Protein AF-A0AAV0H1Q4-F1 (afdb_monomer)

Nearest PDB structures (foldseek):
  8jy4-assembly1_A  TM=6.973E-01  e=1.266E-10  Homo sapiens
  4a82-assembly1_A  TM=7.438E-01  e=3.106E-06  Homo sapiens
  4q4j-assembly1_A  TM=7.162E-01  e=1.459E-05  Thermotoga maritima MSB8
  4q4a-assembly1_A  TM=7.108E-01  e=2.534E-05  Thermotoga maritima MSB8
  7n5a-assembly1_B  TM=6.761E-01  e=8.396E-06  Arabidopsis thaliana

Organism: NCBI:txid586396

Radius of gyration: 38.02 Å; Cα contacts (8 Å, |Δi|>4): 177; chains: 1; bounding box: 76×51×102 Å

Structure (mmCIF, N/CA/C/O backbone):
data_AF-A0AAV0H1Q4-F1
#
_entry.id   AF-A0AAV0H1Q4-F1
#
loop_
_atom_site.group_PDB
_atom_site.id
_atom_site.type_symbol
_atom_site.label_atom_id
_atom_site.label_alt_id
_atom_site.label_comp_id
_atom_site.label_asym_id
_atom_site.label_entity_id
_atom_site.label_seq_id
_atom_site.pdbx_PDB_ins_code
_atom_site.Cartn_x
_atom_site.Cartn_y
_atom_site.Cartn_z
_atom_site.occupancy
_atom_site.B_iso_or_equiv
_atom_site.auth_seq_id
_atom_site.auth_comp_id
_atom_site.auth_asym_id
_atom_site.auth_atom_id
_atom_site.pdbx_PDB_model_num
ATOM 1 N N . MET A 1 1 ? 1.312 4.755 -21.797 1.00 70.88 1 MET A N 1
ATOM 2 C CA . MET A 1 1 ? 1.320 3.733 -22.871 1.00 70.88 1 MET A CA 1
ATOM 3 C C . MET A 1 1 ? 1.171 4.339 -24.259 1.00 70.88 1 MET A C 1
ATOM 5 O O . MET A 1 1 ? 2.062 4.126 -25.064 1.00 70.88 1 MET A O 1
ATOM 9 N N . ILE A 1 2 ? 0.116 5.118 -24.534 1.00 82.88 2 ILE A N 1
ATOM 10 C CA . ILE A 1 2 ? -0.139 5.696 -25.872 1.00 82.88 2 ILE A CA 1
ATOM 11 C C . ILE A 1 2 ? 1.056 6.512 -26.395 1.00 82.88 2 ILE A C 1
ATOM 13 O O . ILE A 1 2 ? 1.466 6.327 -27.532 1.00 82.88 2 ILE A O 1
ATOM 17 N N . GLN A 1 3 ? 1.675 7.344 -25.551 1.00 81.94 3 GLN A N 1
ATOM 18 C CA . GLN A 1 3 ? 2.866 8.120 -25.929 1.00 81.94 3 GLN A CA 1
ATOM 19 C C . GLN A 1 3 ? 4.072 7.242 -26.304 1.00 81.94 3 GLN A C 1
ATOM 21 O O . GLN A 1 3 ? 4.757 7.539 -27.274 1.00 81.94 3 GLN A O 1
ATOM 26 N N . LEU A 1 4 ? 4.309 6.140 -25.582 1.00 82.19 4 LEU A N 1
ATOM 27 C CA . LEU A 1 4 ? 5.411 5.213 -25.868 1.00 82.19 4 LEU A CA 1
ATOM 28 C C . LEU A 1 4 ? 5.188 4.474 -27.197 1.00 82.19 4 LEU A C 1
ATOM 30 O O . LEU A 1 4 ? 6.105 4.382 -28.006 1.00 82.19 4 LEU A O 1
ATOM 34 N N . LEU A 1 5 ? 3.954 4.031 -27.461 1.00 83.81 5 LEU A N 1
ATOM 35 C CA . LEU A 1 5 ? 3.572 3.460 -28.758 1.00 83.81 5 LEU A CA 1
ATOM 36 C C . LEU A 1 5 ? 3.717 4.485 -29.890 1.00 83.81 5 LEU A C 1
ATOM 38 O O . LEU A 1 5 ? 4.257 4.156 -30.941 1.00 83.81 5 LEU A O 1
ATOM 42 N N . GLY A 1 6 ? 3.300 5.732 -29.658 1.00 85.50 6 GLY A N 1
ATOM 43 C CA . GLY A 1 6 ? 3.462 6.828 -30.613 1.00 85.50 6 GLY A CA 1
ATOM 44 C C . GLY A 1 6 ? 4.925 7.070 -30.985 1.00 85.50 6 GLY A C 1
ATOM 45 O O . GLY A 1 6 ? 5.235 7.197 -32.165 1.00 85.50 6 GLY A O 1
ATOM 46 N N . ILE A 1 7 ? 5.837 7.048 -30.008 1.00 82.69 7 ILE A N 1
ATOM 47 C CA . ILE A 1 7 ? 7.276 7.193 -30.265 1.00 82.69 7 ILE A CA 1
ATOM 48 C C . ILE A 1 7 ? 7.812 6.018 -31.085 1.00 82.69 7 ILE A C 1
ATOM 50 O O . ILE A 1 7 ? 8.528 6.243 -32.055 1.00 82.69 7 ILE A O 1
ATOM 54 N N . ILE A 1 8 ? 7.440 4.779 -30.753 1.00 82.00 8 ILE A N 1
ATOM 55 C CA . ILE A 1 8 ? 7.869 3.599 -31.521 1.00 82.00 8 ILE A CA 1
ATOM 56 C C . ILE A 1 8 ? 7.392 3.696 -32.978 1.00 82.00 8 ILE A C 1
ATOM 58 O O . ILE A 1 8 ? 8.167 3.423 -33.892 1.00 82.00 8 ILE A O 1
ATOM 62 N N . ILE A 1 9 ? 6.148 4.132 -33.205 1.00 84.56 9 ILE A N 1
ATOM 63 C CA . ILE A 1 9 ? 5.583 4.305 -34.551 1.00 84.56 9 ILE A CA 1
ATOM 64 C C . ILE A 1 9 ? 6.347 5.380 -35.332 1.00 84.56 9 ILE A C 1
ATOM 66 O O . ILE A 1 9 ? 6.760 5.129 -36.462 1.00 84.56 9 ILE A O 1
ATOM 70 N N . VAL A 1 10 ? 6.582 6.552 -34.733 1.00 84.00 10 VAL A N 1
ATOM 71 C CA . VAL A 1 10 ? 7.321 7.648 -35.384 1.00 84.00 10 VAL A CA 1
ATOM 72 C C . VAL A 1 10 ? 8.759 7.226 -35.697 1.00 84.00 10 VAL A C 1
ATOM 74 O O . VAL A 1 10 ? 9.227 7.418 -36.817 1.00 84.00 10 VAL A O 1
ATOM 77 N N . MET A 1 11 ? 9.447 6.576 -34.754 1.00 80.06 11 MET A N 1
ATOM 78 C CA . MET A 1 11 ? 10.817 6.088 -34.954 1.00 80.06 11 MET A CA 1
ATOM 79 C C . MET A 1 11 ? 10.891 5.010 -36.041 1.00 80.06 11 MET A C 1
ATOM 81 O O . MET A 1 11 ? 11.838 4.995 -36.825 1.00 80.06 11 MET A O 1
ATOM 85 N N . SER A 1 12 ? 9.872 4.153 -36.140 1.00 81.31 12 SER A N 1
ATOM 86 C CA . SER A 1 12 ? 9.772 3.141 -37.193 1.00 81.31 12 SER A CA 1
ATOM 87 C C . SER A 1 12 ? 9.567 3.734 -38.588 1.00 81.31 12 SER A C 1
ATOM 89 O O . SER A 1 12 ? 9.991 3.107 -39.557 1.00 81.31 12 SER A O 1
ATOM 91 N N . GLN A 1 13 ? 8.905 4.890 -38.712 1.00 81.31 13 GLN A N 1
ATOM 92 C CA . GLN A 1 13 ? 8.726 5.570 -40.001 1.00 81.31 13 GLN A CA 1
ATOM 93 C C . GLN A 1 13 ? 10.021 6.231 -40.484 1.00 81.31 13 GLN A C 1
ATOM 95 O O . GLN A 1 13 ? 10.281 6.248 -41.682 1.00 81.31 13 GLN A O 1
ATOM 100 N N . VAL A 1 14 ? 10.837 6.748 -39.559 1.00 78.19 14 VAL A N 1
ATOM 101 C CA . VAL A 1 14 ? 12.122 7.390 -39.881 1.00 78.19 14 VAL A CA 1
ATOM 102 C C . VAL A 1 14 ? 13.196 6.355 -40.223 1.00 78.19 14 VAL A C 1
ATOM 104 O O . VAL A 1 14 ? 13.932 6.529 -41.190 1.00 78.19 14 VAL A O 1
ATOM 107 N N . ALA A 1 15 ? 13.293 5.273 -39.446 1.00 76.56 15 ALA A N 1
ATOM 108 C CA . ALA A 1 15 ? 14.272 4.215 -39.671 1.00 76.56 15 ALA A CA 1
ATOM 109 C C . ALA A 1 15 ? 13.743 2.870 -39.157 1.00 76.56 15 ALA A C 1
ATOM 111 O O . ALA A 1 15 ? 13.767 2.577 -37.958 1.00 76.56 15 ALA A O 1
ATOM 112 N N . TRP A 1 16 ? 13.303 2.013 -40.077 1.00 80.44 16 TRP A N 1
ATOM 113 C CA . TRP A 1 16 ? 12.756 0.693 -39.749 1.00 80.44 16 TRP A CA 1
ATOM 114 C C . TRP A 1 16 ? 13.762 -0.200 -38.996 1.00 80.44 16 TRP A C 1
ATOM 116 O O . TRP A 1 16 ? 13.366 -1.034 -38.185 1.00 80.44 16 TRP A O 1
ATOM 126 N N . GLN A 1 17 ? 15.066 0.015 -39.191 1.00 79.81 17 GLN A N 1
ATOM 127 C CA . GLN A 1 17 ? 16.155 -0.706 -38.526 1.00 79.81 17 GLN A CA 1
ATOM 128 C C . GLN A 1 17 ? 16.161 -0.496 -37.003 1.00 79.81 17 GLN A C 1
ATOM 130 O O . GLN A 1 17 ? 16.606 -1.371 -36.262 1.00 79.81 17 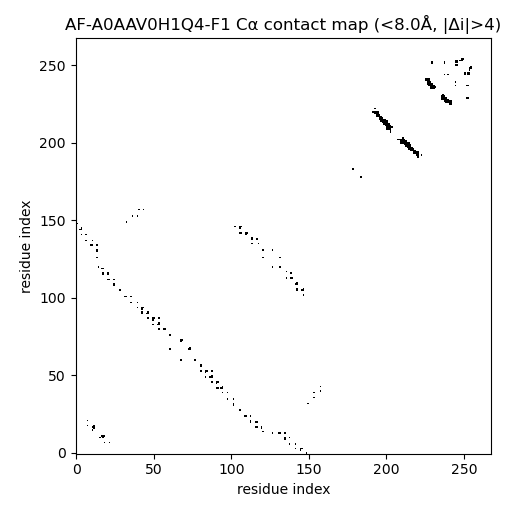GLN A O 1
ATOM 135 N N . VAL A 1 18 ? 15.623 0.626 -36.510 1.00 76.69 18 VAL A N 1
ATOM 136 C CA . VAL A 1 18 ? 15.552 0.920 -35.069 1.00 76.69 18 VAL A CA 1
ATOM 137 C C . VAL A 1 18 ? 14.590 -0.044 -34.355 1.00 76.69 18 VAL A C 1
ATOM 139 O O . VAL A 1 18 ? 14.781 -0.342 -33.175 1.00 76.69 18 VAL A O 1
ATOM 142 N N . LEU A 1 19 ? 13.618 -0.637 -35.065 1.00 80.06 19 LEU A N 1
ATOM 143 C CA . LEU A 1 19 ? 12.746 -1.678 -34.503 1.00 80.06 19 LEU A CA 1
ATOM 144 C C . LEU A 1 19 ? 13.524 -2.907 -34.021 1.00 80.06 19 LEU A C 1
ATOM 146 O O . LEU A 1 19 ? 13.149 -3.503 -33.012 1.00 80.06 19 LEU A O 1
ATOM 150 N N . ILE A 1 20 ? 14.628 -3.256 -34.692 1.00 82.56 20 ILE A N 1
ATOM 151 C CA . ILE A 1 20 ? 15.480 -4.390 -34.303 1.00 82.56 20 ILE A CA 1
ATOM 152 C C . ILE A 1 20 ? 16.060 -4.168 -32.900 1.00 82.56 20 ILE A C 1
ATOM 154 O O . ILE A 1 20 ? 16.221 -5.123 -32.147 1.00 82.56 20 ILE A O 1
ATOM 158 N N . VAL A 1 21 ? 16.321 -2.913 -32.524 1.00 80.50 21 VAL A N 1
ATOM 159 C CA . VAL A 1 21 ? 16.818 -2.537 -31.193 1.00 80.50 21 VAL A CA 1
ATOM 160 C C . VAL A 1 21 ? 15.677 -2.473 -30.174 1.00 80.50 21 VAL A C 1
ATOM 162 O O . VAL A 1 21 ? 15.846 -2.896 -29.033 1.00 80.50 21 VAL A O 1
ATOM 165 N N . PHE A 1 22 ? 14.493 -1.999 -30.570 1.00 80.38 22 PHE A N 1
ATOM 166 C CA . PHE A 1 22 ? 13.347 -1.891 -29.661 1.00 80.38 22 PHE A CA 1
ATOM 167 C C . PHE A 1 22 ? 12.803 -3.244 -29.189 1.00 80.38 22 PHE A C 1
ATOM 169 O O . PHE A 1 22 ? 12.423 -3.362 -28.026 1.00 80.38 22 PHE A O 1
ATOM 176 N N . ILE A 1 23 ? 12.782 -4.270 -30.044 1.00 84.19 23 ILE A N 1
ATOM 177 C CA . ILE A 1 23 ? 12.265 -5.606 -29.692 1.00 84.19 23 ILE A CA 1
ATOM 178 C C . ILE A 1 23 ? 12.969 -6.210 -28.456 1.00 84.19 23 ILE A C 1
ATOM 180 O O . ILE A 1 23 ? 12.274 -6.523 -27.483 1.00 84.19 23 ILE A O 1
ATOM 184 N N . PRO A 1 24 ? 14.311 -6.360 -28.418 1.00 84.00 24 PRO A N 1
ATOM 185 C CA . PRO A 1 24 ? 14.997 -6.910 -27.251 1.00 84.00 24 PRO A CA 1
ATOM 186 C C . PRO A 1 24 ? 14.864 -6.008 -26.019 1.00 84.00 24 PRO A C 1
ATOM 188 O O . PRO A 1 24 ? 14.749 -6.513 -24.906 1.00 84.00 24 PRO A O 1
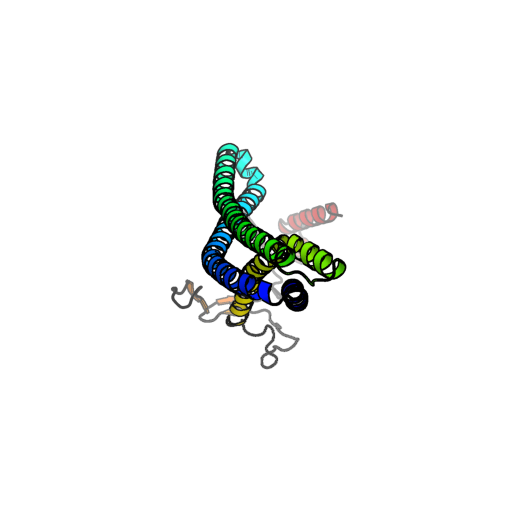ATOM 191 N N . VAL A 1 25 ? 14.813 -4.686 -26.194 1.00 82.44 25 VAL A N 1
ATOM 192 C CA . VAL A 1 25 ? 14.655 -3.729 -25.086 1.00 82.44 25 VAL A CA 1
ATOM 193 C C . VAL A 1 25 ? 13.288 -3.871 -24.427 1.00 82.44 25 VAL A C 1
ATOM 195 O O . VAL A 1 25 ? 13.201 -3.909 -23.199 1.00 82.44 25 VAL A O 1
ATOM 198 N N . ILE A 1 26 ? 12.222 -4.006 -25.218 1.00 81.62 26 ILE A N 1
ATOM 199 C CA . ILE A 1 26 ? 10.869 -4.256 -24.709 1.00 81.62 26 ILE A CA 1
ATOM 200 C C . ILE A 1 26 ? 10.820 -5.613 -24.001 1.00 81.62 26 ILE A C 1
ATOM 202 O O . ILE A 1 26 ? 10.308 -5.690 -22.887 1.00 81.62 26 ILE A O 1
ATOM 206 N N . ALA A 1 27 ? 11.402 -6.663 -24.590 1.00 86.44 27 ALA A N 1
ATOM 207 C CA . ALA A 1 27 ? 11.433 -7.994 -23.982 1.00 86.44 27 ALA A CA 1
ATOM 208 C C . ALA A 1 27 ? 12.158 -7.998 -22.623 1.00 86.44 27 ALA A C 1
ATOM 210 O O . ALA A 1 27 ? 11.622 -8.502 -21.635 1.00 86.44 27 ALA A O 1
ATOM 211 N N . ILE A 1 28 ? 13.339 -7.377 -22.547 1.00 85.81 28 ILE A N 1
ATOM 212 C CA . ILE A 1 28 ? 14.105 -7.242 -21.302 1.00 85.81 28 ILE A CA 1
ATOM 213 C C . ILE A 1 28 ? 13.340 -6.390 -20.283 1.00 85.81 28 ILE A C 1
ATOM 215 O O . ILE A 1 28 ? 13.308 -6.728 -19.102 1.00 85.81 28 ILE A O 1
ATOM 219 N N . SER A 1 29 ? 12.681 -5.316 -20.724 1.00 81.62 29 SER A N 1
ATOM 220 C CA . SER A 1 29 ? 11.892 -4.449 -19.840 1.00 81.62 29 SER A CA 1
ATOM 221 C C . SER A 1 29 ? 10.704 -5.187 -19.228 1.00 81.62 29 SER A C 1
ATOM 223 O O . SER A 1 29 ? 10.471 -5.062 -18.029 1.00 81.62 29 SER A O 1
ATOM 225 N N . ILE A 1 30 ? 9.991 -5.996 -20.020 1.00 82.56 30 ILE A N 1
ATOM 226 C CA . ILE A 1 30 ? 8.895 -6.845 -19.531 1.00 82.56 30 ILE A CA 1
ATOM 227 C C . ILE A 1 30 ? 9.434 -7.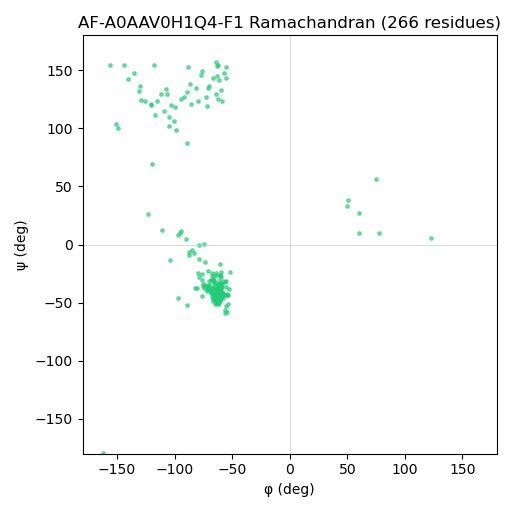886 -18.546 1.00 82.56 30 ILE A C 1
ATOM 229 O O . ILE A 1 30 ? 8.843 -8.085 -17.488 1.00 82.56 30 ILE A O 1
ATOM 233 N N . TRP A 1 31 ? 10.570 -8.518 -18.847 1.00 88.44 31 TRP A N 1
ATOM 234 C CA . TRP A 1 31 ? 11.179 -9.508 -17.957 1.00 88.44 31 TRP A CA 1
ATOM 235 C C . TRP A 1 31 ? 11.583 -8.907 -16.601 1.00 88.44 31 TRP A C 1
ATOM 237 O O . TRP A 1 31 ? 11.242 -9.449 -15.549 1.00 88.44 31 TRP A O 1
ATOM 247 N N . ILE A 1 32 ? 12.236 -7.740 -16.606 1.00 85.44 32 ILE A N 1
ATOM 248 C CA . ILE A 1 32 ? 12.602 -7.013 -15.381 1.00 85.44 32 ILE A CA 1
ATOM 249 C C . ILE A 1 32 ? 11.352 -6.566 -14.618 1.00 85.44 32 ILE A C 1
ATOM 251 O O . ILE A 1 32 ? 11.307 -6.675 -13.392 1.00 85.44 32 ILE A O 1
ATOM 255 N N . GLN A 1 33 ? 10.323 -6.095 -15.325 1.00 82.88 33 GLN A N 1
ATOM 256 C CA . GLN A 1 33 ? 9.054 -5.712 -14.717 1.00 82.88 33 GLN A CA 1
ATOM 257 C C . GLN A 1 33 ? 8.397 -6.906 -14.009 1.00 82.88 33 GLN A C 1
ATOM 259 O O . GLN A 1 33 ? 7.997 -6.783 -12.853 1.00 82.88 33 GLN A O 1
ATOM 264 N N . GLN A 1 34 ? 8.332 -8.071 -14.657 1.00 85.31 34 GLN A N 1
ATOM 265 C CA . GLN A 1 34 ? 7.776 -9.291 -14.063 1.00 85.31 34 GLN A CA 1
ATOM 266 C C . GLN A 1 34 ? 8.553 -9.751 -12.828 1.00 85.31 34 GLN A C 1
ATOM 268 O O . GLN A 1 34 ? 7.950 -10.250 -11.883 1.00 85.31 34 GLN A O 1
ATOM 273 N N . TYR A 1 35 ? 9.870 -9.550 -12.804 1.00 88.25 35 TYR A N 1
ATOM 274 C CA . TYR A 1 35 ? 10.688 -9.824 -11.625 1.00 88.25 35 TYR A CA 1
ATOM 275 C C . TYR A 1 35 ? 10.435 -8.822 -10.483 1.00 88.25 35 TYR A C 1
ATOM 277 O O . TYR A 1 35 ? 10.396 -9.202 -9.313 1.00 88.25 35 TYR A O 1
ATOM 285 N N . TYR A 1 36 ? 10.237 -7.541 -10.807 1.00 86.69 36 TYR A N 1
ATOM 286 C CA . TYR A 1 36 ? 10.015 -6.476 -9.824 1.00 86.69 36 TYR A CA 1
ATOM 287 C C . TYR A 1 36 ? 8.637 -6.550 -9.149 1.00 86.69 36 TYR A C 1
ATOM 289 O O . TYR A 1 36 ? 8.540 -6.332 -7.940 1.00 86.69 36 TYR A O 1
ATOM 297 N N . ILE 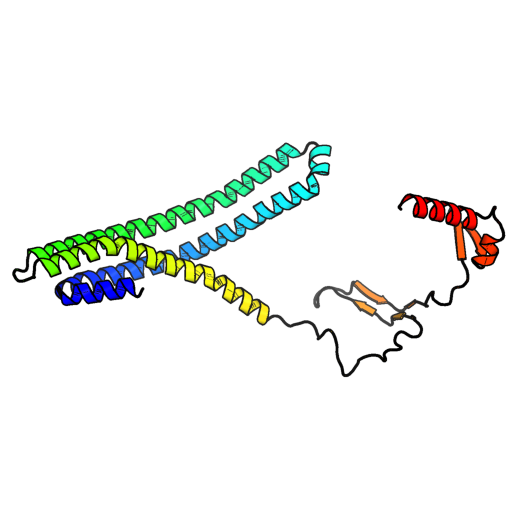A 1 37 ? 7.577 -6.864 -9.904 1.00 84.38 37 ILE A N 1
ATOM 298 C CA . ILE A 1 37 ? 6.183 -6.807 -9.429 1.00 84.38 37 ILE A CA 1
ATOM 299 C C . ILE A 1 37 ? 5.952 -7.612 -8.134 1.00 84.38 37 ILE A C 1
ATOM 301 O O . ILE A 1 37 ? 5.419 -7.035 -7.180 1.00 84.38 37 ILE A O 1
ATOM 305 N N . PRO A 1 38 ? 6.351 -8.898 -8.027 1.00 88.19 38 PRO A N 1
ATOM 306 C CA . PRO A 1 38 ? 6.141 -9.675 -6.805 1.00 88.19 38 PRO A CA 1
ATOM 307 C C . PRO A 1 38 ? 6.817 -9.045 -5.584 1.00 88.19 38 PRO A C 1
ATOM 309 O O . PRO A 1 38 ? 6.197 -8.917 -4.528 1.00 88.19 38 PRO A O 1
ATOM 312 N N . ALA A 1 39 ? 8.063 -8.587 -5.740 1.00 89.44 39 ALA A N 1
ATOM 313 C CA . ALA A 1 39 ? 8.808 -7.940 -4.667 1.00 89.44 39 ALA A CA 1
ATOM 314 C C . ALA A 1 39 ? 8.153 -6.613 -4.250 1.00 89.44 39 ALA A C 1
ATOM 316 O O . ALA A 1 39 ? 7.961 -6.366 -3.061 1.00 89.44 39 ALA A O 1
ATOM 317 N N . ALA A 1 40 ? 7.754 -5.779 -5.212 1.00 86.38 40 ALA A N 1
ATOM 318 C CA . ALA A 1 40 ? 7.125 -4.485 -4.960 1.00 86.38 40 ALA A CA 1
ATOM 319 C C . ALA A 1 40 ? 5.773 -4.605 -4.239 1.00 86.38 40 ALA A C 1
ATOM 321 O O . ALA A 1 40 ? 5.471 -3.797 -3.353 1.00 86.38 40 ALA A O 1
ATOM 322 N N . ARG A 1 41 ? 4.977 -5.625 -4.584 1.00 84.56 41 ARG A N 1
ATOM 323 C CA . ARG A 1 41 ? 3.694 -5.922 -3.930 1.00 84.56 41 ARG A CA 1
ATOM 324 C C . ARG A 1 41 ? 3.889 -6.324 -2.470 1.00 84.56 41 ARG A C 1
ATOM 326 O O . ARG A 1 41 ? 3.276 -5.720 -1.590 1.00 84.56 41 ARG A O 1
ATOM 333 N N . GLU A 1 42 ? 4.772 -7.284 -2.192 1.00 88.50 42 GLU A N 1
ATOM 334 C CA . GLU A 1 42 ? 5.032 -7.732 -0.815 1.00 88.50 42 GLU A CA 1
ATOM 335 C C . GLU A 1 42 ? 5.610 -6.618 0.056 1.00 88.50 42 GLU A C 1
ATOM 337 O O . GLU A 1 42 ? 5.235 -6.458 1.219 1.00 88.50 42 GLU A O 1
ATOM 342 N N . LEU A 1 43 ? 6.475 -5.786 -0.517 1.00 89.31 43 LEU A N 1
ATOM 343 C CA . LEU A 1 43 ? 7.069 -4.663 0.192 1.00 89.31 43 LEU A CA 1
ATOM 344 C C . LEU A 1 43 ? 6.032 -3.572 0.486 1.00 89.31 43 LEU A C 1
ATOM 346 O O . LEU A 1 43 ? 5.988 -3.046 1.597 1.00 89.31 43 LEU A O 1
ATOM 350 N N . SER A 1 44 ? 5.127 -3.305 -0.461 1.00 85.44 44 SER A N 1
ATOM 351 C CA . SER A 1 44 ? 3.981 -2.411 -0.254 1.00 85.44 44 SER A CA 1
ATOM 352 C C . SER A 1 44 ? 3.036 -2.938 0.829 1.00 85.44 44 SER A C 1
ATOM 354 O O . SER A 1 44 ? 2.580 -2.165 1.676 1.00 85.44 44 SER A O 1
ATOM 356 N N . ARG A 1 45 ? 2.791 -4.256 0.861 1.00 88.12 45 ARG A N 1
ATOM 357 C CA . ARG A 1 45 ? 2.000 -4.922 1.906 1.00 88.12 45 ARG A CA 1
ATOM 358 C C . ARG A 1 45 ? 2.656 -4.768 3.276 1.00 88.12 45 ARG A C 1
ATOM 360 O O . ARG A 1 45 ? 1.986 -4.364 4.225 1.00 88.12 45 ARG A O 1
ATOM 367 N N . LEU A 1 46 ? 3.962 -5.018 3.371 1.00 91.12 46 LEU A N 1
ATOM 368 C CA . LEU A 1 46 ? 4.728 -4.877 4.611 1.00 91.12 46 LEU A CA 1
ATOM 369 C C . LEU A 1 46 ? 4.710 -3.431 5.128 1.00 91.12 46 LEU A C 1
ATOM 371 O O . LEU A 1 46 ? 4.444 -3.206 6.306 1.00 91.12 46 LEU A O 1
ATOM 375 N N . VAL A 1 47 ? 4.903 -2.443 4.245 1.00 91.19 47 VAL A N 1
ATOM 376 C CA . VAL A 1 47 ? 4.775 -1.014 4.586 1.00 91.19 47 VAL A CA 1
ATOM 377 C C . VAL A 1 47 ? 3.374 -0.697 5.118 1.00 91.19 47 VAL A C 1
ATOM 379 O O . VAL A 1 47 ? 3.248 0.029 6.105 1.00 91.19 47 VAL A O 1
ATOM 382 N N . GLY A 1 48 ? 2.326 -1.253 4.503 1.00 87.69 48 GLY A N 1
ATOM 383 C CA . GLY A 1 48 ? 0.945 -1.100 4.964 1.00 87.69 48 GLY A CA 1
ATOM 384 C C . GLY A 1 48 ? 0.723 -1.646 6.377 1.00 87.69 48 GLY A C 1
ATOM 385 O O . GLY A 1 48 ? 0.166 -0.944 7.221 1.00 87.69 48 GLY A O 1
ATOM 386 N N . VAL A 1 49 ? 1.219 -2.857 6.655 1.00 91.75 49 VAL A N 1
ATOM 387 C CA . VAL A 1 49 ? 1.104 -3.505 7.974 1.00 91.75 49 VAL A CA 1
ATOM 388 C C . VAL A 1 49 ? 1.891 -2.746 9.041 1.00 91.75 49 VAL A C 1
ATOM 390 O O . VAL A 1 49 ? 1.364 -2.514 10.121 1.00 91.75 49 VAL A O 1
ATOM 393 N N . CYS A 1 50 ? 3.117 -2.298 8.753 1.00 92.75 50 CYS A N 1
ATOM 394 C CA . CYS A 1 50 ? 3.928 -1.557 9.725 1.00 92.75 50 CYS A CA 1
ATOM 395 C C . CYS A 1 50 ? 3.404 -0.138 10.000 1.00 92.75 50 CYS A C 1
ATOM 397 O O . CYS A 1 50 ? 3.689 0.423 11.056 1.00 92.75 50 CYS A O 1
ATOM 399 N N . LYS A 1 51 ? 2.632 0.453 9.079 1.00 92.81 51 LYS A N 1
ATOM 400 C CA . LYS A 1 51 ? 2.056 1.795 9.252 1.00 92.81 51 LYS A CA 1
ATOM 401 C C . LYS A 1 51 ? 0.928 1.825 10.287 1.00 92.81 51 LYS A C 1
ATOM 403 O O . LYS A 1 51 ? 0.818 2.799 11.030 1.00 92.81 51 LYS A O 1
ATOM 408 N N . ALA A 1 52 ? 0.085 0.792 10.333 1.00 94.00 52 ALA A N 1
ATOM 409 C CA . ALA A 1 52 ? -1.099 0.777 11.196 1.00 94.00 52 ALA A CA 1
ATOM 410 C C . ALA A 1 52 ? -0.765 0.866 12.706 1.00 94.00 52 ALA A C 1
ATOM 412 O O . ALA A 1 52 ? -1.331 1.740 13.364 1.00 94.00 52 ALA A O 1
ATOM 413 N N . PRO A 1 53 ? 0.201 0.095 13.252 1.00 96.25 53 PRO A N 1
ATOM 414 C CA . PRO A 1 53 ? 0.609 0.202 14.654 1.00 96.25 53 PRO A CA 1
ATOM 415 C C . PRO A 1 53 ? 1.118 1.589 15.055 1.00 96.25 53 PRO A C 1
ATOM 417 O O . PRO A 1 53 ? 0.884 2.016 16.179 1.00 96.25 53 PRO A O 1
ATOM 420 N N . VAL A 1 54 ? 1.788 2.314 14.148 1.00 96.75 54 VAL A N 1
ATOM 421 C CA . VAL A 1 54 ? 2.252 3.685 14.419 1.00 96.75 54 VAL A CA 1
ATOM 422 C C . VAL A 1 54 ? 1.052 4.598 14.670 1.00 96.75 54 VAL A C 1
ATOM 424 O O . VAL A 1 54 ? 1.003 5.281 15.689 1.00 96.75 54 VAL A O 1
ATOM 427 N N . ILE A 1 55 ? 0.060 4.577 13.774 1.00 96.06 55 ILE A N 1
ATOM 428 C CA . ILE A 1 55 ? -1.155 5.401 13.894 1.00 96.06 55 ILE A CA 1
ATOM 429 C C . ILE A 1 55 ? -1.930 5.034 15.161 1.00 96.06 55 ILE A C 1
ATOM 431 O O . ILE A 1 55 ? -2.362 5.922 15.895 1.00 96.06 55 ILE A O 1
ATOM 435 N N . GLN A 1 56 ? -2.069 3.737 15.437 1.00 96.69 56 GLN A N 1
ATOM 436 C CA . GLN A 1 56 ? -2.775 3.258 16.617 1.00 96.69 56 GLN A CA 1
ATOM 437 C C . GLN A 1 56 ? -2.083 3.692 17.916 1.00 96.69 56 GLN A C 1
ATOM 439 O O . GLN A 1 56 ? -2.737 4.260 18.785 1.00 96.69 56 GLN A O 1
ATOM 444 N N . HIS A 1 57 ? -0.761 3.527 18.021 1.00 97.50 57 HIS A N 1
ATOM 445 C CA . HIS A 1 57 ? 0.001 3.973 19.190 1.00 97.50 57 HIS A CA 1
ATOM 446 C C . HIS A 1 57 ? -0.134 5.486 19.418 1.00 97.50 57 HIS A C 1
ATOM 448 O O . HIS A 1 57 ? -0.247 5.939 20.558 1.00 97.50 57 HIS A O 1
ATOM 454 N N . PHE A 1 58 ? -0.165 6.286 18.347 1.00 96.88 58 PHE A N 1
ATOM 455 C CA . PHE A 1 58 ? -0.441 7.721 18.447 1.00 96.88 58 PHE A CA 1
ATOM 456 C C . PHE A 1 58 ? -1.845 8.007 18.994 1.00 96.88 58 PHE A C 1
ATOM 458 O O . PHE A 1 58 ? -1.980 8.832 19.898 1.00 96.88 58 PHE A O 1
ATOM 465 N N . ALA A 1 59 ? -2.873 7.319 18.493 1.00 97.50 59 ALA A N 1
ATOM 466 C CA . ALA A 1 59 ? -4.247 7.485 18.967 1.00 97.50 59 ALA A CA 1
ATOM 467 C C . ALA A 1 59 ? -4.398 7.102 20.452 1.00 97.50 59 ALA A C 1
ATOM 469 O O . ALA A 1 59 ? -4.955 7.874 21.235 1.00 97.50 59 ALA A O 1
ATOM 470 N N . GLU A 1 60 ? -3.830 5.963 20.859 1.00 96.62 60 GLU A N 1
ATOM 471 C CA . GLU A 1 60 ? -3.806 5.502 22.254 1.00 96.62 60 GLU A CA 1
ATOM 472 C C . GLU A 1 60 ? -3.059 6.486 23.164 1.00 96.62 60 GLU A C 1
ATOM 474 O O . GLU A 1 60 ? -3.529 6.805 24.256 1.00 96.62 60 GLU A O 1
ATOM 479 N N . THR A 1 61 ? -1.932 7.035 22.698 1.00 97.38 61 THR A N 1
ATOM 480 C CA . THR A 1 61 ? -1.155 8.028 23.455 1.00 97.38 61 THR A CA 1
ATOM 481 C C . THR A 1 61 ? -1.953 9.312 23.675 1.00 97.38 61 THR A C 1
ATOM 483 O O . THR A 1 61 ? -1.956 9.834 24.787 1.00 97.38 61 THR A O 1
ATOM 486 N N . ILE A 1 62 ? -2.654 9.812 22.649 1.00 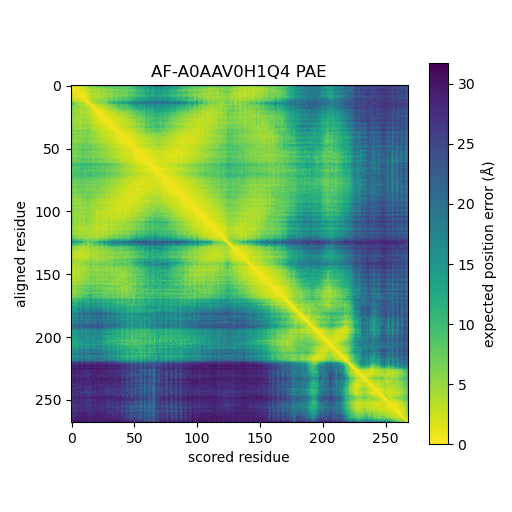96.94 62 ILE A N 1
ATOM 487 C CA . ILE A 1 62 ? -3.488 11.019 22.760 1.00 96.94 62 ILE A CA 1
ATOM 488 C C . ILE A 1 62 ? -4.612 10.782 23.769 1.00 96.94 62 ILE A C 1
ATOM 490 O O . ILE A 1 62 ? -4.740 11.554 24.722 1.00 96.94 62 ILE A O 1
ATOM 494 N N . SER A 1 63 ? -5.359 9.684 23.617 1.00 97.56 63 SER A N 1
ATOM 495 C CA . SER A 1 63 ? -6.464 9.341 24.518 1.00 97.56 63 SER A CA 1
ATOM 496 C C . SER A 1 63 ? -6.000 9.098 25.960 1.00 97.56 63 SER A C 1
ATOM 498 O O . SER A 1 63 ? -6.717 9.428 26.899 1.00 97.56 63 SER A O 1
ATOM 500 N N . GLY A 1 64 ? -4.801 8.540 26.149 1.00 96.38 64 GLY A N 1
ATOM 501 C CA . GLY A 1 64 ? -4.217 8.215 27.452 1.00 96.38 64 GLY A CA 1
ATOM 502 C C . GLY A 1 64 ? -3.283 9.280 28.034 1.00 96.38 64 GLY A C 1
ATOM 503 O O . GLY A 1 64 ? -2.596 9.000 29.015 1.00 96.38 64 GLY A O 1
ATOM 504 N N . THR A 1 65 ? -3.216 10.489 27.459 1.00 97.06 65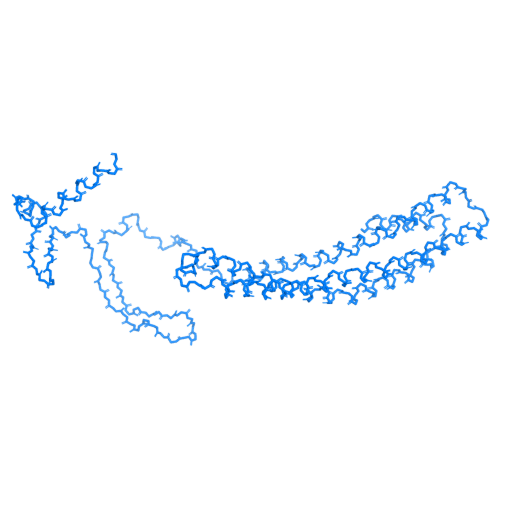 THR A N 1
ATOM 505 C CA . THR A 1 65 ? -2.177 11.489 27.794 1.00 97.06 65 THR A CA 1
ATOM 506 C C . THR A 1 65 ? -2.105 11.799 29.291 1.00 97.06 65 THR A C 1
ATOM 508 O O . THR A 1 65 ? -1.010 11.906 29.847 1.00 97.06 65 THR A O 1
ATOM 511 N N . ILE A 1 66 ? -3.260 11.942 29.949 1.00 97.06 66 ILE A N 1
ATOM 512 C CA . ILE A 1 66 ? -3.339 12.268 31.380 1.00 97.06 66 ILE A CA 1
ATOM 513 C C . ILE A 1 66 ? -2.734 11.132 32.208 1.00 97.06 66 ILE A C 1
ATOM 515 O O . ILE A 1 66 ? -1.835 11.380 33.006 1.00 97.06 66 ILE A O 1
ATOM 519 N N . THR A 1 67 ? -3.156 9.891 31.958 1.00 97.62 67 THR A N 1
ATOM 520 C CA . THR A 1 67 ? -2.660 8.689 32.642 1.00 97.62 67 THR A CA 1
ATOM 521 C C . THR A 1 67 ? -1.159 8.494 32.435 1.00 97.62 67 THR A C 1
ATOM 523 O O . THR A 1 67 ? -0.424 8.197 33.371 1.00 97.62 67 THR A O 1
ATOM 526 N N . ILE A 1 68 ? -0.666 8.692 31.211 1.00 97.75 68 ILE A N 1
ATOM 527 C CA . ILE A 1 68 ? 0.761 8.528 30.909 1.00 97.75 68 ILE A CA 1
ATOM 528 C C . ILE A 1 68 ? 1.596 9.517 31.725 1.00 97.75 68 ILE A C 1
ATOM 530 O O . ILE A 1 68 ? 2.605 9.121 32.304 1.00 97.75 68 ILE A O 1
ATOM 534 N N . ARG A 1 69 ? 1.156 10.780 31.799 1.00 97.25 69 ARG A N 1
ATOM 535 C CA . ARG A 1 69 ? 1.840 11.832 32.564 1.00 97.25 69 ARG A CA 1
ATOM 536 C C . ARG A 1 69 ? 1.714 11.635 34.072 1.00 97.25 69 ARG A C 1
ATOM 538 O O . ARG A 1 69 ? 2.679 11.890 34.779 1.00 97.25 69 ARG A O 1
ATOM 545 N N . SER A 1 70 ? 0.563 11.175 34.567 1.00 97.75 70 SER A N 1
ATOM 546 C CA . SER A 1 70 ? 0.352 10.964 36.005 1.00 97.75 70 SER A CA 1
ATOM 547 C C . SER A 1 70 ? 1.215 9.835 36.573 1.00 97.75 70 SER A C 1
ATOM 549 O O . SER A 1 70 ? 1.598 9.896 37.734 1.00 97.75 70 SER A O 1
ATOM 551 N N . PHE A 1 71 ? 1.532 8.819 35.764 1.00 97.44 71 PHE A N 1
ATOM 552 C CA . PHE A 1 71 ? 2.395 7.692 36.149 1.00 97.44 71 PHE A CA 1
ATOM 553 C C . PHE A 1 71 ? 3.862 7.843 35.701 1.00 97.44 71 PHE A C 1
ATOM 555 O O . PHE A 1 71 ? 4.633 6.886 35.803 1.00 97.44 71 PHE A O 1
ATOM 562 N N . ASP A 1 72 ? 4.235 9.011 35.173 1.00 96.44 72 ASP A N 1
ATOM 563 C CA . ASP A 1 72 ? 5.565 9.332 34.637 1.00 96.44 72 ASP A CA 1
ATOM 564 C C . ASP A 1 72 ? 6.114 8.299 33.619 1.00 96.44 72 ASP A C 1
ATOM 566 O O . ASP A 1 72 ? 7.291 7.939 33.599 1.00 96.44 72 ASP A O 1
ATOM 570 N N . GLN A 1 73 ? 5.236 7.769 32.757 1.00 97.69 73 GLN A N 1
ATOM 571 C CA . GLN A 1 73 ? 5.564 6.722 31.775 1.00 97.69 73 GLN A CA 1
ATOM 572 C C . GLN A 1 73 ? 5.938 7.259 30.380 1.00 97.69 73 GLN A C 1
ATOM 574 O O . GLN A 1 73 ? 6.039 6.488 29.420 1.00 97.69 73 GLN A O 1
ATOM 579 N N . GLN A 1 74 ? 6.174 8.564 30.237 1.00 97.25 74 GLN A N 1
ATOM 580 C CA . GLN A 1 74 ? 6.539 9.222 28.975 1.00 97.25 74 GLN A CA 1
ATOM 581 C C . GLN A 1 74 ? 7.759 8.565 28.293 1.00 97.25 74 GLN A C 1
ATOM 583 O O . GLN A 1 74 ? 7.693 8.348 27.078 1.00 97.25 74 GLN A O 1
ATOM 588 N N . PRO A 1 75 ? 8.852 8.198 29.004 1.00 97.75 75 PRO A N 1
ATOM 589 C CA . PRO A 1 75 ? 10.025 7.590 28.370 1.00 97.75 75 PRO A CA 1
ATOM 590 C C . PRO A 1 75 ? 9.710 6.257 27.678 1.00 97.75 75 PRO A C 1
ATOM 592 O O . PRO A 1 75 ? 10.149 6.030 26.551 1.00 97.75 75 PRO A O 1
ATOM 595 N N . ARG A 1 76 ? 8.878 5.414 28.306 1.00 97.44 76 ARG A N 1
ATOM 596 C CA . ARG A 1 76 ? 8.459 4.107 27.773 1.00 97.44 76 ARG A CA 1
ATOM 597 C C . ARG A 1 76 ? 7.661 4.247 26.474 1.00 97.44 76 ARG A C 1
ATOM 599 O O . ARG A 1 76 ? 7.910 3.533 25.500 1.00 97.44 76 ARG A O 1
ATOM 606 N N . PHE A 1 77 ? 6.713 5.185 26.446 1.00 97.12 77 PHE A N 1
ATOM 607 C CA . PHE A 1 77 ? 5.914 5.474 25.250 1.00 97.12 77 PHE A CA 1
ATOM 608 C C . PHE A 1 77 ? 6.764 6.093 24.135 1.00 97.12 77 PHE A C 1
ATOM 610 O O . PHE A 1 77 ? 6.595 5.746 22.967 1.00 97.12 77 PHE A O 1
ATOM 617 N N . LYS A 1 78 ? 7.732 6.952 24.479 1.00 96.62 78 LYS A N 1
ATOM 618 C CA . LYS A 1 78 ? 8.680 7.513 23.508 1.00 96.62 78 LYS A CA 1
ATOM 619 C C . LYS A 1 78 ? 9.536 6.425 22.857 1.00 96.62 78 LYS A C 1
ATOM 621 O O . LYS A 1 78 ? 9.638 6.393 21.633 1.00 96.62 78 LYS A O 1
ATOM 626 N N . GLU A 1 79 ? 10.115 5.523 23.648 1.00 98.00 79 GLU A N 1
ATOM 627 C CA . GLU A 1 79 ? 10.922 4.410 23.132 1.00 98.00 79 GLU A CA 1
ATOM 628 C C . GLU A 1 79 ? 10.094 3.494 22.219 1.00 98.00 79 GLU A C 1
ATOM 630 O O . GLU A 1 79 ? 10.536 3.125 21.130 1.00 98.00 79 GLU A O 1
ATOM 635 N N . THR A 1 80 ? 8.861 3.180 22.623 1.00 97.31 80 THR A N 1
ATOM 636 C CA . THR A 1 80 ? 7.930 2.376 21.817 1.00 97.31 80 THR A CA 1
ATOM 637 C C . THR A 1 80 ? 7.606 3.068 20.494 1.00 97.31 80 THR A C 1
ATOM 639 O O . THR A 1 80 ? 7.708 2.450 19.434 1.00 97.31 80 THR A O 1
ATOM 642 N N . SER A 1 81 ? 7.314 4.372 20.524 1.00 96.81 81 SER A N 1
ATOM 643 C CA . SER A 1 81 ? 7.070 5.167 19.317 1.00 96.81 81 SER A CA 1
ATOM 644 C C . SER A 1 81 ? 8.269 5.161 18.366 1.00 96.81 81 SER A C 1
ATOM 646 O O . SER A 1 81 ? 8.085 5.043 17.153 1.00 96.81 81 SER A O 1
ATOM 648 N N . MET A 1 82 ? 9.495 5.274 18.890 1.00 97.19 82 MET A N 1
ATOM 649 C CA . MET A 1 82 ? 10.716 5.214 18.078 1.00 97.19 82 MET A CA 1
ATOM 650 C C . MET A 1 82 ? 10.884 3.836 17.432 1.00 97.19 82 MET A C 1
ATOM 652 O O . MET A 1 82 ? 11.054 3.758 16.219 1.00 97.19 82 MET A O 1
ATOM 656 N N . LYS A 1 83 ? 10.722 2.747 18.197 1.00 97.31 83 LYS A N 1
ATOM 657 C CA . LYS A 1 83 ? 10.795 1.371 17.671 1.00 97.31 83 LYS A CA 1
ATOM 658 C C . LYS A 1 83 ? 9.770 1.112 16.564 1.00 97.31 83 LYS A C 1
ATOM 660 O O . LYS A 1 83 ? 10.115 0.521 15.543 1.00 97.31 83 LYS A O 1
ATOM 665 N N . LEU A 1 84 ? 8.526 1.563 16.742 1.00 96.75 84 LEU A N 1
ATOM 666 C CA . LEU A 1 84 ? 7.475 1.425 15.726 1.00 96.75 84 LEU A CA 1
ATOM 667 C C . LEU A 1 84 ? 7.795 2.240 14.464 1.00 96.75 84 LEU A C 1
ATOM 669 O O . LEU A 1 84 ? 7.613 1.756 13.346 1.00 96.75 84 LEU A O 1
ATOM 673 N N . THR A 1 85 ? 8.325 3.453 14.633 1.00 96.50 85 THR A N 1
ATOM 674 C CA . THR A 1 85 ? 8.736 4.315 13.514 1.00 96.50 85 THR A CA 1
ATOM 675 C C . THR A 1 85 ? 9.911 3.715 12.743 1.00 96.50 85 THR A C 1
ATOM 677 O O . THR A 1 85 ? 9.890 3.704 11.511 1.00 96.50 85 THR A O 1
ATOM 680 N N . ASP A 1 86 ? 10.903 3.154 13.436 1.00 96.75 86 ASP A N 1
ATOM 681 C CA . ASP A 1 86 ? 12.030 2.452 12.816 1.00 96.75 86 ASP A CA 1
ATOM 682 C C . ASP A 1 86 ? 11.558 1.207 12.058 1.00 96.75 86 ASP A C 1
ATOM 684 O O . ASP A 1 86 ? 11.970 0.969 10.918 1.00 96.75 86 ASP A O 1
ATOM 688 N N . ALA A 1 87 ? 10.646 0.433 12.655 1.00 95.25 87 ALA A N 1
ATOM 689 C CA . ALA A 1 87 ? 10.053 -0.744 12.027 1.00 95.25 87 ALA A CA 1
ATOM 690 C C . ALA A 1 87 ? 9.270 -0.396 10.751 1.00 95.25 87 ALA A C 1
ATOM 692 O O . ALA A 1 87 ? 9.314 -1.164 9.796 1.00 95.25 87 ALA A O 1
ATOM 693 N N . TYR A 1 88 ? 8.606 0.763 10.697 1.00 95.44 88 TYR A N 1
ATOM 694 C CA . TYR A 1 88 ? 7.962 1.282 9.484 1.00 95.44 88 TYR A CA 1
ATOM 695 C C . TYR A 1 88 ? 8.965 1.842 8.460 1.00 95.44 88 TYR A C 1
ATOM 697 O O . TYR A 1 88 ? 8.805 1.650 7.251 1.00 95.44 88 TYR A O 1
ATOM 705 N N . SER A 1 89 ? 10.027 2.504 8.921 1.00 95.62 89 SER A N 1
ATOM 706 C CA . SER A 1 89 ? 11.002 3.165 8.046 1.00 95.62 89 SER A CA 1
ATOM 707 C C . SER A 1 89 ? 11.870 2.171 7.273 1.00 95.62 89 SER A C 1
ATOM 709 O O . SER A 1 89 ? 12.161 2.401 6.101 1.00 95.62 89 SER A O 1
ATOM 711 N N . ARG A 1 90 ? 12.231 1.029 7.875 1.00 94.19 90 ARG A N 1
ATOM 712 C CA . ARG A 1 90 ? 13.015 -0.040 7.222 1.00 94.19 90 ARG A CA 1
ATOM 713 C C . ARG A 1 90 ? 12.385 -0.569 5.918 1.00 94.19 90 ARG A C 1
ATOM 715 O O . ARG A 1 90 ? 13.023 -0.456 4.871 1.00 94.19 90 ARG A O 1
ATOM 722 N N . PRO A 1 91 ? 11.150 -1.111 5.904 1.00 93.38 91 PRO A N 1
ATOM 723 C CA . PRO A 1 91 ? 10.523 -1.588 4.672 1.00 93.38 91 PRO A CA 1
ATOM 724 C C . PRO A 1 91 ? 10.249 -0.442 3.695 1.00 93.38 91 PRO A C 1
ATOM 726 O O . PRO A 1 91 ? 10.329 -0.635 2.480 1.00 93.38 91 PRO A O 1
ATOM 729 N N . LYS A 1 92 ? 9.999 0.775 4.197 1.00 91.50 92 LYS A N 1
ATOM 730 C CA . LYS A 1 92 ? 9.842 1.952 3.341 1.00 91.50 92 LYS A CA 1
ATOM 731 C C . LYS A 1 92 ? 11.137 2.299 2.601 1.00 91.50 92 LYS A C 1
ATOM 733 O O . LYS A 1 92 ? 11.082 2.577 1.404 1.00 91.50 92 LYS A O 1
ATOM 738 N N . PHE A 1 93 ? 12.283 2.213 3.274 1.00 94.81 93 PHE A N 1
ATOM 739 C CA . PHE A 1 93 ? 13.601 2.389 2.668 1.00 94.81 93 PHE A CA 1
ATOM 740 C C . PHE A 1 93 ? 13.881 1.321 1.608 1.00 94.81 93 PHE A C 1
ATOM 742 O O . PHE A 1 93 ? 14.263 1.652 0.489 1.00 94.81 93 PHE A O 1
ATOM 749 N N . HIS A 1 94 ? 13.597 0.049 1.905 1.00 93.31 94 HIS A N 1
ATOM 750 C CA . HIS A 1 94 ? 13.710 -1.015 0.907 1.00 93.31 94 HIS A CA 1
ATOM 751 C C . HIS A 1 94 ? 12.790 -0.777 -0.300 1.00 93.31 94 HIS A C 1
ATOM 753 O O . HIS A 1 94 ? 13.188 -1.058 -1.426 1.00 93.31 94 HIS A O 1
ATOM 759 N N . THR A 1 95 ? 11.586 -0.226 -0.093 1.00 89.12 95 THR A N 1
ATOM 760 C CA . THR A 1 95 ? 10.659 0.117 -1.191 1.00 89.12 95 THR A CA 1
ATOM 761 C C . THR A 1 95 ? 11.240 1.191 -2.098 1.00 89.12 95 THR A C 1
ATOM 763 O O . THR A 1 95 ? 11.154 1.078 -3.321 1.00 89.12 95 THR A O 1
ATOM 766 N N . ALA A 1 96 ? 11.858 2.217 -1.508 1.00 88.62 96 ALA A N 1
ATOM 767 C CA . ALA A 1 96 ? 12.567 3.239 -2.265 1.00 88.62 96 ALA A CA 1
ATOM 768 C C . ALA A 1 96 ? 13.732 2.618 -3.052 1.00 88.62 96 ALA A C 1
ATOM 770 O O . ALA A 1 96 ? 13.785 2.767 -4.267 1.00 88.62 96 ALA A O 1
ATOM 771 N N . GLY A 1 97 ? 14.583 1.820 -2.398 1.00 91.56 97 GLY A N 1
ATOM 772 C CA . GLY A 1 97 ? 15.712 1.150 -3.051 1.00 91.56 97 GLY A CA 1
ATOM 773 C C . GLY A 1 97 ? 15.304 0.217 -4.197 1.00 91.56 97 GLY A C 1
ATOM 774 O O . GLY A 1 97 ? 15.937 0.226 -5.247 1.00 91.56 97 GLY A O 1
ATOM 775 N N . ALA A 1 98 ? 14.220 -0.548 -4.041 1.00 89.25 98 ALA A N 1
ATOM 776 C CA . ALA A 1 98 ? 13.693 -1.404 -5.105 1.00 89.25 98 ALA A CA 1
ATOM 777 C C . ALA A 1 98 ? 13.176 -0.586 -6.301 1.00 89.25 98 ALA A C 1
ATOM 779 O O . ALA A 1 98 ? 13.358 -0.987 -7.450 1.00 89.25 98 ALA A O 1
ATOM 780 N N . THR A 1 99 ? 12.541 0.559 -6.037 1.00 83.94 99 THR A N 1
ATOM 781 C CA . THR A 1 99 ? 12.049 1.467 -7.085 1.00 83.94 99 THR A CA 1
ATOM 782 C C . THR A 1 99 ? 13.214 2.085 -7.858 1.00 83.94 99 THR A C 1
ATOM 784 O O . THR A 1 99 ? 13.227 2.021 -9.083 1.00 83.94 99 THR A O 1
ATOM 787 N N . GLU A 1 100 ? 14.232 2.586 -7.156 1.00 87.12 100 GLU A N 1
ATOM 788 C CA . GLU A 1 100 ? 15.445 3.136 -7.778 1.00 87.12 100 GLU A CA 1
ATOM 789 C C . GLU A 1 100 ? 16.216 2.083 -8.580 1.00 87.12 100 GLU A C 1
ATOM 791 O O . GLU A 1 100 ? 16.695 2.356 -9.677 1.00 87.12 100 GLU A O 1
ATOM 796 N N . TRP A 1 101 ? 16.291 0.846 -8.080 1.00 90.25 101 TRP A N 1
ATOM 797 C CA . TRP A 1 101 ? 16.912 -0.263 -8.804 1.00 90.25 101 TRP A CA 1
ATOM 798 C C . TRP A 1 101 ? 16.250 -0.515 -10.168 1.00 90.25 101 TRP A C 1
ATOM 800 O O . TRP A 1 101 ? 16.948 -0.729 -11.163 1.00 90.25 101 TRP A O 1
ATOM 810 N N . LEU A 1 102 ? 14.915 -0.465 -10.224 1.00 85.31 102 LEU A N 1
ATOM 811 C CA . LEU A 1 102 ? 14.158 -0.613 -11.465 1.00 85.31 102 LEU A CA 1
ATOM 812 C C . LEU A 1 102 ? 14.412 0.567 -12.410 1.00 85.31 102 LEU A C 1
ATOM 814 O O . LEU A 1 102 ? 14.728 0.336 -13.578 1.00 85.31 102 LEU A O 1
ATOM 818 N N . CYS A 1 103 ? 14.318 1.804 -11.907 1.00 82.56 103 CYS A N 1
ATOM 819 C CA . CYS A 1 103 ? 14.584 3.017 -12.686 1.00 82.56 103 CYS A CA 1
ATOM 820 C C . CYS A 1 103 ? 15.981 2.974 -13.310 1.00 82.56 103 CYS A C 1
ATOM 822 O O . CYS A 1 103 ? 16.108 3.027 -14.529 1.00 82.56 103 CYS A O 1
ATOM 824 N N . PHE A 1 104 ? 17.014 2.724 -12.503 1.00 86.12 104 PHE A N 1
ATOM 825 C CA . PHE A 1 104 ? 18.397 2.657 -12.971 1.00 86.12 104 PHE A CA 1
ATOM 826 C C . PHE A 1 104 ? 18.602 1.619 -14.085 1.00 86.12 104 PHE A C 1
ATOM 828 O O . PHE A 1 104 ? 19.296 1.872 -15.072 1.00 86.12 104 PHE A O 1
ATOM 835 N N . ARG A 1 105 ? 17.995 0.430 -13.958 1.00 85.50 105 ARG A N 1
ATOM 836 C CA . ARG A 1 105 ? 18.088 -0.615 -14.989 1.00 85.50 105 ARG A CA 1
ATOM 837 C C . ARG A 1 105 ? 17.401 -0.199 -16.286 1.00 85.50 105 ARG A C 1
ATOM 839 O O . ARG A 1 105 ? 17.973 -0.405 -17.355 1.00 85.50 105 ARG A O 1
ATOM 846 N N . LEU A 1 106 ? 16.205 0.377 -16.205 1.00 82.25 106 LEU A N 1
ATOM 847 C CA . LEU A 1 106 ? 15.475 0.862 -17.378 1.00 82.25 106 LEU A CA 1
ATOM 848 C C . LEU A 1 106 ? 16.218 2.008 -18.064 1.00 82.25 106 LEU A C 1
ATOM 850 O O . LEU A 1 106 ? 16.312 2.022 -19.291 1.00 82.25 106 LEU A O 1
ATOM 854 N N . ASP A 1 107 ? 16.820 2.899 -17.280 1.00 83.44 107 ASP A N 1
ATOM 855 C CA . ASP A 1 107 ? 17.599 4.021 -17.790 1.00 83.44 107 ASP A CA 1
ATOM 856 C C . ASP A 1 107 ? 18.827 3.553 -18.559 1.00 83.44 107 ASP A C 1
ATOM 858 O O . ASP A 1 107 ? 19.131 4.067 -19.640 1.00 83.44 107 ASP A O 1
ATOM 862 N N . PHE A 1 108 ? 19.496 2.524 -18.042 1.00 85.00 108 PHE A N 1
ATOM 863 C CA . PHE A 1 108 ? 20.624 1.888 -18.704 1.00 85.00 108 PHE A CA 1
ATOM 864 C C . PHE A 1 108 ? 20.226 1.292 -20.064 1.00 85.00 108 PHE A C 1
ATOM 866 O O . PHE A 1 108 ? 20.872 1.578 -21.074 1.00 85.00 108 PHE A O 1
ATOM 873 N N . PHE A 1 109 ? 19.128 0.529 -20.135 1.00 83.25 109 PHE A N 1
ATOM 874 C CA . PHE A 1 109 ? 18.647 -0.038 -21.403 1.00 83.25 109 PHE A CA 1
ATOM 875 C C . PHE A 1 109 ? 18.150 1.030 -22.384 1.00 83.25 109 PHE A C 1
ATOM 877 O O . PHE A 1 109 ? 18.431 0.946 -23.583 1.00 83.25 109 PHE A O 1
ATOM 884 N N . SER A 1 110 ? 17.464 2.065 -21.898 1.00 81.69 110 SER A N 1
ATOM 885 C CA . SER A 1 110 ? 17.026 3.180 -22.740 1.00 81.69 110 SER A CA 1
ATOM 886 C C . SER A 1 110 ? 18.217 3.958 -23.304 1.00 81.69 110 SER A C 1
ATOM 888 O O . SER A 1 110 ? 18.187 4.355 -24.468 1.00 81.69 110 SER A O 1
ATOM 890 N N . SER A 1 111 ? 19.283 4.140 -22.520 1.00 84.62 111 SER A N 1
ATOM 891 C CA . SER A 1 111 ? 20.509 4.817 -22.964 1.00 84.62 111 SER A CA 1
ATOM 892 C C . SER A 1 111 ? 21.239 4.014 -24.042 1.00 84.62 111 SER A C 1
ATOM 894 O O . SER A 1 111 ? 21.687 4.578 -25.039 1.00 84.62 111 SER A O 1
ATOM 896 N N . ILE A 1 112 ? 21.290 2.686 -23.897 1.00 84.31 112 ILE A N 1
ATOM 897 C CA . ILE A 1 112 ? 21.818 1.783 -24.930 1.00 84.31 112 ILE A CA 1
ATOM 898 C C . ILE A 1 112 ? 20.995 1.895 -26.220 1.00 84.31 112 ILE A C 1
ATOM 900 O O . ILE A 1 112 ? 21.556 2.022 -27.307 1.00 84.31 112 ILE A O 1
ATOM 904 N N . THR A 1 113 ? 19.666 1.897 -26.105 1.00 81.44 113 THR A N 1
ATOM 905 C CA . THR A 1 113 ? 18.750 2.032 -27.251 1.00 81.44 113 THR A CA 1
ATOM 906 C C . THR A 1 113 ? 18.995 3.332 -28.010 1.00 81.44 113 THR A C 1
ATOM 908 O O . THR A 1 113 ? 19.056 3.334 -29.238 1.00 81.44 113 THR A O 1
ATOM 911 N N . PHE A 1 114 ? 19.184 4.428 -27.274 1.00 84.88 114 PHE A N 1
ATOM 912 C CA . PHE A 1 114 ? 19.481 5.739 -27.835 1.00 84.88 114 PHE A CA 1
ATOM 913 C C . PHE A 1 114 ? 20.854 5.793 -28.526 1.00 84.88 114 PHE A C 1
ATOM 915 O O . PHE A 1 114 ? 20.989 6.376 -29.599 1.00 84.88 114 PHE A O 1
ATOM 922 N N . ALA A 1 115 ? 21.873 5.138 -27.963 1.00 87.62 115 ALA A N 1
ATOM 923 C CA . ALA A 1 115 ? 23.190 5.052 -28.591 1.00 87.62 115 ALA A CA 1
ATOM 924 C C . ALA A 1 115 ? 23.142 4.286 -29.926 1.00 87.62 115 ALA A C 1
ATOM 926 O O . ALA A 1 115 ? 23.707 4.736 -30.924 1.00 87.62 115 ALA A O 1
ATOM 927 N N . PHE A 1 116 ? 22.426 3.158 -29.974 1.00 84.88 116 PHE A N 1
ATOM 928 C CA . PHE A 1 116 ? 22.252 2.398 -31.213 1.00 84.88 116 PHE A CA 1
ATOM 929 C C . PHE A 1 116 ? 21.400 3.143 -32.245 1.00 84.88 116 PHE A C 1
ATOM 931 O O . PHE A 1 116 ? 21.723 3.099 -33.432 1.00 84.88 116 PHE A O 1
ATOM 938 N N . SER A 1 117 ? 20.345 3.854 -31.832 1.00 82.25 117 SER A N 1
ATOM 939 C CA . SER A 1 117 ? 19.536 4.640 -32.771 1.00 82.25 117 SER A CA 1
ATOM 940 C C . SER A 1 117 ? 20.347 5.773 -33.409 1.00 82.25 117 SER A C 1
ATOM 942 O O . SER A 1 117 ? 20.264 5.959 -34.621 1.00 82.25 117 SER A O 1
ATOM 944 N N . LEU A 1 118 ? 21.201 6.457 -32.638 1.00 84.69 118 LEU A N 1
ATOM 945 C CA . LEU A 1 118 ? 22.164 7.439 -33.151 1.00 84.69 118 LEU A CA 1
ATOM 946 C C . LEU A 1 118 ? 23.164 6.815 -34.129 1.00 84.69 118 LEU A C 1
ATOM 948 O O . LEU A 1 118 ? 23.408 7.373 -35.197 1.00 84.69 118 LEU A O 1
ATOM 952 N N . PHE A 1 119 ? 23.716 5.645 -33.798 1.00 86.75 119 PHE A N 1
ATOM 953 C CA . PHE A 1 119 ? 24.635 4.935 -34.688 1.00 86.75 119 PHE A CA 1
ATOM 954 C C . PHE A 1 119 ? 23.985 4.611 -36.040 1.00 86.75 119 PHE A C 1
ATOM 956 O O . PHE A 1 119 ? 24.598 4.832 -37.085 1.00 86.75 119 PHE A O 1
ATOM 963 N N . PHE A 1 120 ? 22.734 4.142 -36.039 1.00 82.50 120 PHE A N 1
ATOM 964 C CA . PHE A 1 120 ? 21.995 3.866 -37.271 1.00 82.50 120 PHE A CA 1
ATOM 965 C C . PHE A 1 120 ? 21.646 5.138 -38.054 1.00 82.50 120 PHE A C 1
ATOM 967 O O . PHE A 1 120 ? 21.796 5.143 -39.273 1.00 82.50 120 PHE A O 1
ATOM 974 N N . LEU A 1 121 ? 21.254 6.218 -37.370 1.00 81.19 121 LEU A N 1
ATOM 975 C CA . LEU A 1 121 ? 20.987 7.523 -37.990 1.00 81.19 121 LEU A CA 1
ATOM 976 C C . LEU A 1 121 ? 22.218 8.095 -38.711 1.00 81.19 121 LEU A C 1
ATOM 978 O O . LEU A 1 121 ? 22.070 8.727 -39.751 1.00 81.19 121 LEU A O 1
ATOM 982 N N . ILE A 1 122 ? 23.423 7.874 -38.175 1.00 83.31 122 ILE A N 1
ATOM 983 C CA . ILE A 1 122 ? 24.682 8.359 -38.767 1.00 83.31 122 ILE A CA 1
ATOM 984 C C . ILE A 1 122 ? 25.184 7.422 -39.875 1.00 83.31 122 ILE A C 1
ATOM 986 O O . ILE A 1 122 ? 25.730 7.883 -40.875 1.00 83.31 122 ILE A O 1
ATOM 990 N N . SER A 1 123 ? 25.020 6.107 -39.705 1.00 81.88 123 SER A N 1
ATOM 991 C CA . SER A 1 123 ? 25.595 5.103 -40.614 1.00 81.88 123 SER A CA 1
ATOM 992 C C . SER A 1 123 ? 24.838 4.961 -41.936 1.00 81.88 123 SER A C 1
ATOM 994 O O . SER A 1 123 ? 25.428 4.523 -42.923 1.00 81.88 123 SER A O 1
ATOM 996 N N . PHE A 1 124 ? 23.546 5.300 -41.973 1.00 78.00 124 PHE A N 1
ATOM 997 C CA . PHE A 1 124 ? 22.731 5.212 -43.183 1.00 78.00 124 PHE A CA 1
ATOM 998 C C . PHE A 1 124 ? 22.571 6.589 -43.848 1.00 78.00 124 PHE A C 1
ATOM 1000 O O . PHE A 1 124 ? 21.807 7.422 -43.357 1.00 78.00 124 PHE A O 1
ATOM 1007 N N . PRO A 1 125 ? 23.249 6.847 -44.983 1.00 72.19 125 PRO A N 1
ATOM 1008 C CA . PRO A 1 125 ? 23.047 8.078 -45.737 1.00 72.19 125 PRO A CA 1
ATOM 1009 C C . PRO A 1 125 ? 21.664 8.069 -46.409 1.00 72.19 125 PRO A C 1
ATOM 1011 O O . PRO A 1 125 ? 21.263 7.062 -46.988 1.00 72.19 125 PRO A O 1
ATOM 1014 N N . GLY A 1 126 ? 20.944 9.195 -46.353 1.00 76.25 126 GLY A N 1
ATOM 1015 C CA . GLY A 1 126 ? 19.636 9.364 -47.013 1.00 76.25 126 GLY A CA 1
ATOM 1016 C C . GLY A 1 126 ? 18.471 9.755 -46.099 1.00 76.25 126 GLY A C 1
ATOM 1017 O O . GLY A 1 126 ? 17.340 9.816 -46.570 1.00 76.25 126 GLY A O 1
ATOM 1018 N N . ILE A 1 127 ? 18.722 10.020 -44.815 1.00 78.94 127 ILE A N 1
ATOM 1019 C CA . ILE A 1 127 ? 17.701 10.502 -43.874 1.00 78.94 127 ILE A CA 1
ATOM 1020 C C . ILE A 1 127 ? 17.665 12.033 -43.902 1.00 78.94 127 ILE A C 1
ATOM 1022 O O . ILE A 1 127 ? 18.705 12.682 -43.769 1.00 78.94 127 ILE A O 1
ATOM 1026 N N . ASP A 1 128 ? 16.468 12.612 -44.034 1.00 84.69 128 ASP A N 1
ATOM 1027 C CA . ASP A 1 128 ? 16.288 14.061 -43.965 1.00 84.69 128 ASP A CA 1
ATOM 1028 C C . ASP A 1 128 ? 16.752 14.610 -42.601 1.00 84.69 128 ASP A C 1
ATOM 1030 O O . ASP A 1 128 ? 16.343 14.088 -41.556 1.00 84.69 128 ASP A O 1
ATOM 1034 N N . PRO A 1 129 ? 17.542 15.703 -42.563 1.00 83.75 129 PRO A N 1
ATOM 1035 C CA . PRO A 1 129 ? 18.033 16.285 -41.312 1.00 83.75 129 PRO A CA 1
ATOM 1036 C C . PRO A 1 129 ? 16.922 16.645 -40.313 1.00 83.75 129 PRO A C 1
ATOM 1038 O O . PRO A 1 129 ? 17.113 16.547 -39.100 1.00 83.75 129 PRO A O 1
ATOM 1041 N N . SER A 1 130 ? 15.741 17.028 -40.811 1.00 85.56 130 SER A N 1
ATOM 1042 C CA . SER A 1 130 ? 14.558 17.322 -39.993 1.00 85.56 130 SER A CA 1
ATOM 1043 C C . SER A 1 130 ? 14.004 16.072 -39.296 1.00 85.56 130 SER A C 1
ATOM 1045 O O . SER A 1 130 ? 13.731 16.108 -38.096 1.00 85.56 130 SER A O 1
ATOM 1047 N N . LEU A 1 131 ? 13.887 14.951 -40.015 1.00 83.19 131 LEU A N 1
ATOM 1048 C CA . LEU A 1 131 ? 13.430 13.667 -39.475 1.00 83.19 131 LEU A CA 1
ATOM 1049 C C . LEU A 1 131 ? 14.444 13.078 -38.488 1.00 83.19 131 LEU A C 1
ATOM 1051 O O . LEU A 1 131 ? 14.053 12.547 -37.447 1.00 83.19 131 LEU A O 1
ATOM 1055 N N . ALA A 1 132 ? 15.740 13.235 -38.764 1.00 83.62 132 ALA A N 1
ATOM 1056 C CA . ALA A 1 132 ? 16.800 12.844 -37.839 1.00 83.62 132 ALA A CA 1
ATOM 1057 C C . ALA A 1 132 ? 16.722 13.627 -36.512 1.00 83.62 132 ALA A C 1
ATOM 1059 O O . ALA A 1 132 ? 16.812 13.034 -35.436 1.00 83.62 132 ALA A O 1
ATOM 1060 N N . GLY A 1 133 ? 16.472 14.942 -36.567 1.00 85.62 133 GLY A N 1
ATOM 1061 C CA . GLY A 1 133 ? 16.275 15.778 -35.375 1.00 85.62 133 GLY A CA 1
ATOM 1062 C C . GLY A 1 133 ? 15.060 15.368 -34.530 1.00 85.62 133 GLY A C 1
ATOM 1063 O O . GLY A 1 133 ? 15.140 15.320 -33.297 1.00 85.62 133 GLY A O 1
ATOM 1064 N N . LEU A 1 134 ? 13.949 15.006 -35.182 1.00 85.38 134 LEU A N 1
ATOM 1065 C CA . LEU A 1 134 ? 12.772 14.446 -34.508 1.00 85.38 134 LEU A CA 1
ATOM 1066 C C . LEU A 1 134 ? 13.104 13.115 -33.822 1.00 85.38 134 LEU A C 1
ATOM 1068 O O . LEU A 1 134 ? 12.777 12.939 -32.647 1.00 85.38 134 LEU A O 1
ATOM 1072 N N . ALA A 1 135 ? 13.803 12.209 -34.510 1.00 82.44 135 ALA A N 1
ATOM 1073 C CA . ALA A 1 135 ? 14.172 10.908 -33.962 1.00 82.44 135 ALA A CA 1
ATOM 1074 C C . ALA A 1 135 ? 15.068 11.021 -32.716 1.00 82.44 135 ALA A C 1
ATOM 1076 O O . ALA A 1 135 ? 14.847 10.335 -31.716 1.00 82.44 135 ALA A O 1
ATOM 1077 N N . VAL A 1 136 ? 16.036 11.941 -32.731 1.00 85.50 136 VAL A N 1
ATOM 1078 C CA . VAL A 1 136 ? 16.901 12.213 -31.572 1.00 85.50 136 VAL A CA 1
ATOM 1079 C C . VAL A 1 136 ? 16.093 12.773 -30.400 1.00 85.50 136 VAL A C 1
ATOM 1081 O O . VAL A 1 136 ? 16.254 12.323 -29.265 1.00 85.50 136 VAL A O 1
ATOM 1084 N N . THR A 1 137 ? 15.177 13.705 -30.663 1.00 88.38 137 THR A N 1
ATOM 1085 C CA . THR A 1 137 ? 14.364 14.342 -29.617 1.00 88.38 137 THR A CA 1
ATOM 1086 C C . THR A 1 137 ? 13.419 13.339 -28.948 1.00 88.38 137 THR A C 1
ATOM 1088 O O . THR A 1 137 ? 13.301 13.318 -27.719 1.00 88.38 137 THR A O 1
ATOM 1091 N N . TYR A 1 138 ? 12.779 12.462 -29.727 1.00 85.25 138 TYR A N 1
ATOM 1092 C CA . TYR A 1 138 ? 11.944 11.390 -29.184 1.00 85.25 138 TYR A CA 1
ATOM 1093 C C . TYR A 1 138 ? 12.762 10.306 -28.473 1.00 85.25 138 TYR A C 1
ATOM 1095 O O . TYR A 1 138 ? 12.325 9.811 -27.436 1.00 85.25 138 TYR A O 1
ATOM 1103 N N . GLY A 1 139 ? 13.958 9.980 -28.972 1.00 81.31 139 GLY A N 1
ATOM 1104 C CA . GLY A 1 139 ? 14.881 9.050 -28.322 1.00 81.31 139 GLY A CA 1
ATOM 1105 C C . GLY A 1 139 ? 15.352 9.529 -26.944 1.00 81.31 139 GLY A C 1
ATOM 1106 O O . GLY A 1 139 ? 15.353 8.743 -26.001 1.00 81.31 139 GLY A O 1
ATOM 1107 N N . LEU A 1 140 ? 15.664 10.823 -26.797 1.00 82.62 140 LEU A N 1
ATOM 1108 C CA . LEU A 1 140 ? 16.036 11.427 -25.509 1.00 82.62 140 LEU A CA 1
ATOM 1109 C C . LEU A 1 140 ? 14.892 11.373 -24.486 1.00 82.62 140 LEU A C 1
ATOM 1111 O O . LEU A 1 140 ? 15.114 11.083 -23.314 1.00 82.62 140 LEU A O 1
ATOM 1115 N N . ASN A 1 141 ? 13.656 11.619 -24.930 1.00 83.19 141 ASN A N 1
ATOM 1116 C CA . ASN A 1 141 ? 12.481 11.601 -24.054 1.00 83.19 141 ASN A CA 1
ATOM 1117 C C . ASN A 1 141 ? 11.975 10.184 -23.731 1.00 83.19 141 ASN A C 1
ATOM 1119 O O . ASN A 1 141 ? 11.155 10.015 -22.825 1.00 83.19 141 ASN A O 1
ATOM 1123 N N . LEU A 1 142 ? 12.452 9.160 -24.447 1.00 78.81 142 LEU A N 1
ATOM 1124 C CA . LEU A 1 142 ? 11.985 7.783 -24.295 1.00 78.81 142 LEU A CA 1
ATOM 1125 C C . LEU A 1 142 ? 12.262 7.224 -22.898 1.00 78.81 142 LEU A C 1
ATOM 1127 O O . LEU A 1 142 ? 11.388 6.575 -22.330 1.00 78.81 142 LEU A O 1
ATOM 1131 N N . ASN A 1 143 ? 13.427 7.545 -22.333 1.00 78.94 143 ASN A N 1
ATOM 1132 C CA . ASN A 1 143 ? 13.839 7.145 -20.989 1.00 78.94 143 ASN A CA 1
ATOM 1133 C C . ASN A 1 143 ? 12.790 7.558 -19.935 1.00 78.94 143 ASN A C 1
ATOM 1135 O O . ASN A 1 143 ? 12.182 6.711 -19.274 1.00 78.94 143 ASN A O 1
ATOM 1139 N N . MET A 1 144 ? 12.500 8.862 -19.864 1.00 80.38 144 MET A N 1
ATOM 1140 C CA . MET A 1 144 ? 11.574 9.429 -18.881 1.00 80.38 144 MET A CA 1
ATOM 1141 C C . MET A 1 144 ? 10.158 8.863 -19.051 1.00 80.38 144 MET A C 1
ATOM 1143 O O . MET A 1 144 ? 9.468 8.559 -18.074 1.00 80.38 144 MET A O 1
ATOM 1147 N N . ILE A 1 145 ? 9.717 8.689 -20.301 1.00 82.19 145 ILE A N 1
ATOM 1148 C CA . ILE A 1 145 ? 8.393 8.140 -20.612 1.00 82.19 145 ILE A CA 1
ATOM 1149 C C . ILE A 1 145 ? 8.315 6.657 -20.231 1.00 82.19 145 ILE A C 1
ATOM 1151 O O . ILE A 1 145 ? 7.302 6.227 -19.679 1.00 82.19 145 ILE A O 1
ATOM 1155 N N . GLN A 1 146 ? 9.363 5.872 -20.480 1.00 77.19 146 GLN A N 1
ATOM 1156 C CA . GLN A 1 146 ? 9.415 4.452 -20.140 1.00 77.19 146 GLN A CA 1
ATOM 1157 C C . GLN A 1 146 ? 9.369 4.235 -18.623 1.00 77.19 146 GLN A C 1
ATOM 1159 O O . GLN A 1 146 ? 8.539 3.451 -18.151 1.00 77.19 146 GLN A O 1
ATOM 1164 N N . ALA A 1 147 ? 10.175 4.980 -17.860 1.00 79.69 147 ALA A N 1
ATOM 1165 C CA . ALA A 1 147 ? 10.139 4.958 -16.399 1.00 79.69 147 ALA A CA 1
ATOM 1166 C C . ALA A 1 147 ? 8.745 5.339 -15.868 1.00 79.69 147 ALA A C 1
ATOM 1168 O O . ALA A 1 147 ? 8.166 4.624 -15.046 1.00 79.69 147 ALA A O 1
ATOM 1169 N N . SER A 1 148 ? 8.145 6.405 -16.411 1.00 82.25 148 SER A N 1
ATOM 1170 C CA . SER A 1 148 ? 6.798 6.845 -16.031 1.00 82.25 148 SER A CA 1
ATOM 1171 C C . SER A 1 148 ? 5.726 5.789 -16.322 1.00 82.25 148 SER A C 1
ATOM 1173 O O . SER A 1 148 ? 4.862 5.530 -15.482 1.00 82.25 148 SER A O 1
ATOM 1175 N N . VAL A 1 149 ? 5.764 5.130 -17.485 1.00 82.75 149 VAL A N 1
ATOM 1176 C CA . VAL A 1 149 ? 4.791 4.080 -17.834 1.00 82.75 149 VAL A CA 1
ATOM 1177 C C . VAL A 1 149 ? 4.888 2.894 -16.878 1.00 82.75 149 VAL A C 1
ATOM 1179 O O . VAL A 1 149 ? 3.856 2.419 -16.404 1.00 82.75 149 VAL A O 1
ATOM 1182 N N . ILE A 1 150 ? 6.101 2.440 -16.566 1.00 78.06 150 ILE A N 1
ATOM 1183 C CA . ILE A 1 150 ? 6.313 1.296 -15.673 1.00 78.06 150 ILE A CA 1
ATOM 1184 C C . ILE A 1 150 ? 5.885 1.639 -14.243 1.00 78.06 150 ILE A C 1
ATOM 1186 O O . ILE A 1 150 ? 5.194 0.843 -13.603 1.00 78.06 150 ILE A O 1
ATOM 1190 N N . TRP A 1 151 ? 6.189 2.850 -13.773 1.00 79.56 151 TRP A N 1
ATOM 1191 C CA . TRP A 1 151 ? 5.738 3.332 -12.468 1.00 79.56 151 TRP A CA 1
ATOM 1192 C C . TRP A 1 151 ? 4.207 3.402 -12.374 1.00 79.56 151 TRP A C 1
ATOM 1194 O O . TRP A 1 151 ? 3.615 2.944 -11.396 1.00 79.56 151 TRP A O 1
ATOM 1204 N N . ASN A 1 152 ? 3.544 3.909 -13.417 1.00 83.31 152 ASN A N 1
ATOM 1205 C CA . ASN A 1 152 ? 2.083 3.949 -13.487 1.00 83.31 152 ASN A CA 1
ATOM 1206 C C . ASN A 1 152 ? 1.458 2.547 -13.499 1.00 83.31 152 ASN A C 1
ATOM 1208 O O . ASN A 1 152 ? 0.445 2.342 -12.833 1.00 83.31 152 ASN A O 1
ATOM 1212 N N . MET A 1 153 ? 2.064 1.580 -14.196 1.00 81.12 153 MET A N 1
ATOM 1213 C CA . MET A 1 153 ? 1.603 0.187 -14.185 1.00 81.12 153 MET A CA 1
ATOM 1214 C C . MET A 1 153 ? 1.718 -0.443 -12.794 1.00 81.12 153 MET A C 1
ATOM 1216 O O . MET A 1 153 ? 0.734 -0.977 -12.288 1.00 81.12 153 MET A O 1
ATOM 1220 N N . CYS A 1 154 ? 2.872 -0.305 -12.135 1.00 74.38 154 CYS A N 1
ATOM 1221 C CA . CYS A 1 154 ? 3.068 -0.830 -10.780 1.00 74.38 154 CYS A CA 1
ATOM 1222 C C . CYS A 1 154 ? 2.099 -0.177 -9.779 1.00 74.38 154 CYS A C 1
ATOM 1224 O O . CYS A 1 154 ? 1.541 -0.837 -8.905 1.00 74.38 154 CYS A O 1
ATOM 1226 N N . ASN A 1 155 ? 1.844 1.127 -9.917 1.00 80.25 155 ASN A N 1
ATOM 1227 C CA . ASN A 1 155 ? 0.869 1.820 -9.080 1.00 80.25 155 ASN A CA 1
ATOM 1228 C C . ASN A 1 155 ? -0.568 1.392 -9.337 1.00 80.25 155 ASN A C 1
ATOM 1230 O O . ASN A 1 155 ? -1.340 1.300 -8.386 1.00 80.25 155 ASN A O 1
ATOM 1234 N N . LEU A 1 156 ? -0.945 1.162 -10.593 1.00 85.56 156 LEU A N 1
ATOM 1235 C CA . LEU A 1 156 ? -2.267 0.647 -10.933 1.00 85.56 156 LEU A CA 1
ATOM 1236 C C . LEU A 1 156 ? -2.489 -0.716 -10.270 1.00 85.56 156 LEU A C 1
ATOM 1238 O O . LEU A 1 156 ? -3.510 -0.932 -9.624 1.00 85.56 156 LEU A O 1
ATOM 1242 N N . GLU A 1 157 ? -1.494 -1.590 -10.366 1.00 80.19 157 GLU A N 1
ATOM 1243 C CA . GLU A 1 157 ? -1.500 -2.932 -9.789 1.00 80.19 157 GLU A CA 1
ATOM 1244 C C . GLU A 1 157 ? -1.522 -2.926 -8.253 1.00 80.19 157 GLU A C 1
ATOM 1246 O O . GLU A 1 157 ? -2.195 -3.744 -7.637 1.00 80.19 157 GLU A O 1
ATOM 1251 N N . ASN A 1 158 ? -0.873 -1.956 -7.607 1.00 79.31 158 ASN A N 1
ATOM 1252 C CA . ASN A 1 158 ? -1.009 -1.766 -6.162 1.00 79.31 158 ASN A CA 1
ATOM 1253 C C . ASN A 1 158 ? -2.383 -1.188 -5.774 1.00 79.31 158 ASN A C 1
ATOM 1255 O O . ASN A 1 158 ? -2.941 -1.538 -4.734 1.00 79.31 158 ASN A O 1
ATOM 1259 N N . LYS A 1 159 ? -2.951 -0.293 -6.591 1.00 82.19 159 LYS A N 1
ATOM 1260 C CA . LYS A 1 159 ? -4.241 0.354 -6.304 1.00 82.19 159 LYS A CA 1
ATOM 1261 C C . LYS A 1 159 ? -5.432 -0.578 -6.534 1.00 82.19 159 LYS A C 1
ATOM 1263 O O . LYS A 1 159 ? -6.394 -0.489 -5.770 1.00 82.19 159 LYS A O 1
ATOM 1268 N N . ILE A 1 160 ? -5.369 -1.488 -7.511 1.00 88.56 160 ILE A N 1
ATOM 1269 C CA . ILE A 1 160 ? -6.466 -2.425 -7.816 1.00 88.56 160 ILE A CA 1
ATOM 1270 C C . ILE A 1 160 ? -6.747 -3.398 -6.660 1.00 88.56 160 ILE A C 1
ATOM 1272 O O . ILE A 1 160 ? -7.893 -3.796 -6.477 1.00 88.56 160 ILE A O 1
ATOM 1276 N N . ILE A 1 161 ? -5.759 -3.669 -5.797 1.00 80.69 161 ILE A N 1
ATOM 1277 C CA . ILE A 1 161 ? -5.937 -4.453 -4.560 1.00 80.69 161 ILE A CA 1
ATOM 1278 C C . ILE A 1 161 ? -7.033 -3.839 -3.669 1.00 80.69 161 ILE A C 1
ATOM 1280 O O . ILE A 1 161 ? -7.772 -4.543 -2.986 1.00 80.69 161 ILE A O 1
ATOM 1284 N N . SER A 1 162 ? -7.199 -2.511 -3.684 1.00 86.00 162 SER A N 1
ATOM 1285 C CA . SER A 1 162 ? -8.292 -1.867 -2.942 1.00 86.00 162 SER A CA 1
ATOM 1286 C C . SER A 1 162 ? -9.667 -2.226 -3.507 1.00 86.00 162 SER A C 1
ATOM 1288 O O . SER A 1 162 ? -10.596 -2.438 -2.734 1.00 86.00 162 SER A O 1
ATOM 1290 N N . VAL A 1 163 ? -9.790 -2.330 -4.834 1.00 89.88 163 VAL A N 1
ATOM 1291 C CA . VAL A 1 163 ? -11.032 -2.740 -5.508 1.00 89.88 163 VAL A CA 1
ATOM 1292 C C . VAL A 1 163 ? -11.331 -4.209 -5.223 1.00 89.88 163 VAL A C 1
ATOM 1294 O O . VAL A 1 163 ? -12.467 -4.541 -4.899 1.00 89.88 163 VAL A O 1
ATOM 1297 N N . GLU A 1 164 ? -10.310 -5.067 -5.254 1.00 86.44 164 GLU A N 1
ATOM 1298 C CA . GLU A 1 164 ? -10.427 -6.475 -4.860 1.00 86.44 164 GLU A CA 1
ATOM 1299 C C . GLU A 1 164 ? -11.002 -6.619 -3.440 1.00 86.44 164 GLU A C 1
ATOM 1301 O O . GLU A 1 164 ? -11.932 -7.394 -3.230 1.00 86.44 164 GLU A O 1
ATOM 1306 N N . ARG A 1 165 ? -10.543 -5.806 -2.476 1.00 89.25 165 ARG A N 1
ATOM 1307 C CA . ARG A 1 165 ? -11.107 -5.803 -1.112 1.00 89.25 165 ARG A CA 1
ATOM 1308 C C . ARG A 1 165 ? -12.563 -5.342 -1.055 1.00 89.25 165 ARG A C 1
ATOM 1310 O O . ARG A 1 165 ? -13.343 -5.908 -0.299 1.00 89.25 165 ARG A O 1
ATOM 1317 N N . ILE A 1 166 ? -12.952 -4.332 -1.834 1.00 93.00 166 ILE A N 1
ATOM 1318 C CA . ILE A 1 166 ? -14.359 -3.899 -1.896 1.00 93.00 166 ILE A CA 1
ATOM 1319 C C . ILE A 1 166 ? -15.235 -5.037 -2.430 1.00 93.00 166 ILE A C 1
ATOM 1321 O O . ILE A 1 166 ? -16.283 -5.319 -1.857 1.00 93.00 166 ILE A O 1
ATOM 1325 N N . LEU A 1 167 ? -14.779 -5.733 -3.474 1.00 92.69 167 LEU A N 1
ATOM 1326 C CA . LEU A 1 167 ? -15.481 -6.897 -4.018 1.00 92.69 167 LEU A CA 1
ATOM 1327 C C . LEU A 1 167 ? -15.626 -8.017 -2.980 1.00 92.69 167 LEU A C 1
ATOM 1329 O O . LEU A 1 167 ? -16.689 -8.629 -2.897 1.00 92.69 167 LEU A O 1
ATOM 1333 N N . GLN A 1 168 ? -14.609 -8.237 -2.141 1.00 91.56 168 GLN A N 1
ATOM 1334 C CA . GLN A 1 168 ? -14.712 -9.170 -1.015 1.00 91.56 168 GLN A CA 1
ATOM 1335 C C . GLN A 1 168 ? -15.806 -8.744 -0.023 1.00 91.56 168 GLN A C 1
ATOM 1337 O O . GLN A 1 168 ? -16.620 -9.580 0.362 1.00 91.56 168 GLN A O 1
ATOM 1342 N N . TYR A 1 169 ? -15.893 -7.461 0.344 1.00 91.06 169 TYR A N 1
ATOM 1343 C CA . TYR A 1 169 ? -16.936 -6.980 1.262 1.00 91.06 169 TYR A CA 1
ATOM 1344 C C . TYR A 1 169 ? -18.354 -7.084 0.693 1.00 91.06 169 TYR A C 1
ATOM 1346 O O . TYR A 1 169 ? -19.283 -7.346 1.449 1.00 91.06 169 TYR A O 1
ATOM 1354 N N . ILE A 1 170 ? -18.526 -6.950 -0.625 1.00 94.00 170 ILE A N 1
ATOM 1355 C CA . ILE A 1 170 ? -19.830 -7.133 -1.288 1.00 94.00 170 ILE A CA 1
ATOM 1356 C C . ILE A 1 170 ? -20.318 -8.587 -1.179 1.00 94.00 170 ILE A C 1
ATOM 1358 O O . ILE A 1 170 ? -21.519 -8.837 -1.189 1.00 94.00 170 ILE A O 1
ATOM 1362 N N . SER A 1 171 ? -19.401 -9.551 -1.059 1.00 92.44 171 SER A N 1
ATOM 1363 C CA . SER A 1 171 ? -19.748 -10.973 -0.937 1.00 92.44 171 SER A CA 1
ATOM 1364 C C . SER A 1 171 ? -20.105 -11.422 0.488 1.00 92.44 171 SER A C 1
ATOM 1366 O O . SER A 1 171 ? -20.536 -12.560 0.675 1.00 92.44 171 SER A O 1
ATOM 1368 N N . VAL A 1 172 ? -19.926 -10.559 1.496 1.00 93.25 172 VAL A N 1
ATOM 1369 C CA . VAL A 1 172 ? -20.249 -10.880 2.895 1.00 93.25 172 VAL A CA 1
ATOM 1370 C C . VAL A 1 172 ? -21.774 -10.934 3.068 1.00 93.25 172 VAL A C 1
ATOM 1372 O O . VAL A 1 172 ? -22.464 -10.038 2.578 1.00 93.25 172 VAL A O 1
ATOM 1375 N N . PRO A 1 173 ? -22.326 -11.953 3.758 1.00 91.94 173 PRO A N 1
ATOM 1376 C CA . PRO A 1 173 ? -23.761 -12.035 4.014 1.00 91.94 173 PRO A CA 1
ATOM 1377 C C . PRO A 1 173 ? -24.239 -10.799 4.779 1.00 91.94 173 PRO A C 1
ATOM 1379 O O . PRO A 1 173 ? -23.717 -10.478 5.847 1.00 91.94 173 PRO A O 1
ATOM 1382 N N . SER A 1 174 ? -25.219 -10.102 4.204 1.00 88.38 174 SER A N 1
ATOM 1383 C CA . SER A 1 174 ? -25.809 -8.907 4.801 1.00 88.38 174 SER A CA 1
ATOM 1384 C C . SER A 1 174 ? -26.754 -9.280 5.941 1.00 88.38 174 SER A C 1
ATOM 1386 O O . SER A 1 174 ? -27.379 -10.344 5.925 1.00 88.38 174 SER A O 1
ATOM 1388 N N . GLU A 1 175 ? -26.859 -8.392 6.925 1.00 90.69 175 GLU A N 1
ATOM 1389 C CA . GLU A 1 175 ? -27.906 -8.479 7.936 1.00 90.69 175 GLU A CA 1
ATOM 1390 C C . GLU A 1 175 ? -29.292 -8.333 7.277 1.00 90.69 175 GLU A C 1
ATOM 1392 O O . GLU A 1 175 ? -29.412 -7.727 6.206 1.00 90.69 175 GLU A O 1
ATOM 1397 N N . PRO A 1 176 ? -30.355 -8.893 7.880 1.00 89.00 176 PRO A N 1
ATOM 1398 C CA . PRO A 1 176 ? -31.710 -8.712 7.375 1.00 89.00 176 PRO A CA 1
ATOM 1399 C C . PRO A 1 176 ? -32.089 -7.223 7.238 1.00 89.00 176 PRO A C 1
ATOM 1401 O O . PRO A 1 176 ? -31.575 -6.387 7.985 1.00 89.00 176 PRO A O 1
ATOM 1404 N N . PRO A 1 177 ? -33.004 -6.868 6.317 1.00 89.38 177 PRO A N 1
ATOM 1405 C CA . PRO A 1 177 ? -33.456 -5.490 6.145 1.00 89.38 177 PRO A CA 1
ATOM 1406 C C . PRO A 1 177 ? -33.998 -4.883 7.443 1.00 89.38 177 PRO A C 1
ATOM 1408 O O . PRO A 1 177 ? -34.696 -5.551 8.204 1.00 89.38 177 PRO A O 1
ATOM 1411 N N . LEU A 1 178 ? -33.739 -3.587 7.648 1.00 87.62 178 LEU A N 1
ATOM 1412 C CA . LEU A 1 178 ? -34.197 -2.845 8.833 1.00 87.62 178 LEU A CA 1
ATOM 1413 C C . LEU A 1 178 ? -35.721 -2.863 9.007 1.00 87.62 178 LEU A C 1
ATOM 1415 O O . LEU A 1 178 ? -36.213 -2.803 10.130 1.00 87.62 178 LEU A O 1
ATOM 1419 N N . VAL A 1 179 ? -36.464 -2.910 7.900 1.00 87.81 179 VAL A N 1
ATOM 1420 C CA . VAL A 1 179 ? -37.924 -2.968 7.901 1.00 87.81 179 VAL A CA 1
ATOM 1421 C C . VAL A 1 179 ? -38.359 -4.118 7.012 1.00 87.81 179 VAL A C 1
ATOM 1423 O O . VAL A 1 179 ? -38.001 -4.184 5.836 1.00 87.81 179 VAL A O 1
ATOM 1426 N N . ILE A 1 180 ? -39.150 -5.009 7.594 1.00 89.75 180 ILE A N 1
ATOM 1427 C CA . ILE A 1 180 ? -39.824 -6.095 6.896 1.00 89.75 18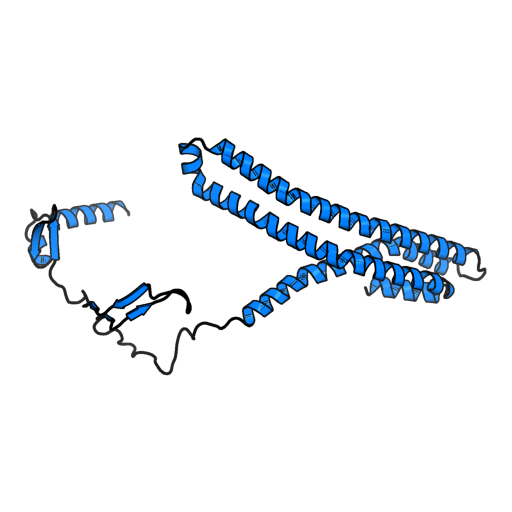0 ILE A CA 1
ATOM 1428 C C . ILE A 1 180 ? -41.290 -5.674 6.800 1.00 89.75 180 ILE A C 1
ATOM 1430 O O . ILE A 1 180 ? -42.016 -5.732 7.791 1.00 89.75 180 ILE A O 1
ATOM 1434 N N . GLU A 1 181 ? -41.711 -5.197 5.625 1.00 86.56 181 GLU A N 1
ATOM 1435 C CA . GLU A 1 181 ? -43.069 -4.655 5.431 1.00 86.56 181 GLU A CA 1
ATOM 1436 C C . GLU A 1 181 ? -44.164 -5.697 5.718 1.00 86.56 181 GLU A C 1
ATOM 1438 O O . GLU A 1 181 ? -45.243 -5.346 6.185 1.00 86.56 181 GLU A O 1
ATOM 1443 N N . GLU A 1 182 ? -43.874 -6.986 5.520 1.00 88.81 182 GLU A N 1
ATOM 1444 C CA . GLU A 1 182 ? -44.805 -8.088 5.803 1.00 88.81 182 GLU A CA 1
ATOM 1445 C C . GLU A 1 182 ? -45.104 -8.276 7.300 1.00 88.81 182 GLU A C 1
ATOM 1447 O O . GLU A 1 182 ? -46.170 -8.776 7.651 1.00 88.81 182 GLU A O 1
ATOM 1452 N N . SER A 1 183 ? -44.183 -7.886 8.188 1.00 87.44 183 SER A N 1
ATOM 1453 C CA . SER A 1 183 ? -44.278 -8.125 9.636 1.00 87.44 183 SER A CA 1
ATOM 1454 C C . SER A 1 183 ? -44.211 -6.833 10.451 1.00 87.44 183 SER A C 1
ATOM 1456 O O . SER A 1 183 ? -43.749 -6.836 11.595 1.00 87.44 183 SER A O 1
ATOM 1458 N N . ARG A 1 184 ? -44.615 -5.707 9.854 1.00 88.19 184 ARG A N 1
ATOM 1459 C CA . ARG A 1 184 ? -44.569 -4.403 10.511 1.00 88.19 184 ARG A CA 1
ATOM 1460 C C . ARG A 1 184 ? -45.668 -4.303 11.581 1.00 88.19 184 ARG A C 1
ATOM 1462 O O . ARG A 1 184 ? -46.834 -4.529 11.257 1.00 88.19 184 ARG A O 1
ATOM 1469 N N . PRO A 1 185 ? -45.333 -3.947 12.834 1.00 87.88 185 PRO A N 1
ATOM 1470 C CA . PRO A 1 185 ? -46.342 -3.696 13.856 1.00 87.88 185 PRO A CA 1
ATOM 1471 C C . PRO A 1 185 ? -47.248 -2.515 13.482 1.00 87.88 185 PRO A C 1
ATOM 1473 O O . PRO A 1 185 ? -46.834 -1.610 12.753 1.00 87.88 185 PRO A O 1
ATOM 1476 N N . ASP A 1 186 ? -48.470 -2.511 14.015 1.00 89.06 186 ASP A N 1
ATOM 1477 C CA . ASP A 1 186 ? -49.401 -1.385 13.897 1.00 89.06 186 ASP A CA 1
ATOM 1478 C C . ASP A 1 186 ? -48.771 -0.085 14.450 1.00 89.06 186 ASP A C 1
ATOM 1480 O O . ASP A 1 186 ? -47.995 -0.158 15.407 1.00 89.06 186 ASP A O 1
ATOM 1484 N N . PRO A 1 187 ? -49.089 1.108 13.909 1.00 85.81 187 PRO A N 1
ATOM 1485 C CA . PRO A 1 187 ? -48.628 2.383 14.462 1.00 85.81 187 PRO A CA 1
ATOM 1486 C C . PRO A 1 187 ? -48.900 2.590 15.959 1.00 85.81 187 PRO A C 1
ATOM 1488 O O . PRO A 1 187 ? -48.194 3.372 16.591 1.00 85.81 187 PRO A O 1
ATOM 1491 N N . SER A 1 188 ? -49.897 1.914 16.542 1.00 85.00 188 SER A N 1
ATOM 1492 C CA . SER A 1 188 ? -50.161 1.955 17.984 1.00 85.00 188 SER A CA 1
ATOM 1493 C C . SER A 1 188 ? -49.220 1.070 18.816 1.00 85.00 188 SER A C 1
ATOM 1495 O O . SER A 1 188 ? -49.380 0.979 20.033 1.00 85.00 188 SER A O 1
ATOM 1497 N N . TRP A 1 189 ? -48.283 0.355 18.191 1.00 85.81 189 TRP A N 1
ATOM 1498 C CA . TRP A 1 189 ? -47.299 -0.479 18.870 1.00 85.81 189 TRP A CA 1
ATOM 1499 C C . TRP A 1 189 ? -46.057 0.336 19.274 1.00 85.81 189 TRP A C 1
ATOM 1501 O O . TRP A 1 189 ? -45.542 1.102 18.459 1.00 85.81 189 TRP A O 1
ATOM 1511 N N . PRO A 1 190 ? -45.503 0.130 20.482 1.00 88.25 190 PRO A N 1
ATOM 1512 C CA . PRO A 1 190 ? -45.982 -0.758 21.543 1.00 88.25 190 PRO A CA 1
ATOM 1513 C C . PRO A 1 190 ? -47.037 -0.081 22.440 1.00 88.25 190 PRO A C 1
ATOM 1515 O O . PRO A 1 190 ? -46.748 0.906 23.106 1.00 88.25 190 PRO A O 1
ATOM 1518 N N . ALA A 1 191 ? -48.245 -0.655 22.529 1.00 80.25 191 ALA A N 1
ATOM 1519 C CA . ALA A 1 191 ? -49.356 -0.058 23.287 1.00 80.25 191 ALA A CA 1
ATOM 1520 C C . ALA A 1 191 ? -49.229 -0.207 24.816 1.00 80.25 191 ALA A C 1
ATOM 1522 O O . ALA A 1 191 ? -49.645 0.674 25.557 1.00 80.25 191 ALA A O 1
ATOM 1523 N N . ARG A 1 192 ? -48.684 -1.335 25.296 1.00 79.69 192 ARG A N 1
ATOM 1524 C CA . ARG A 1 192 ? -48.567 -1.655 26.736 1.00 79.69 192 ARG A CA 1
ATOM 1525 C C . ARG A 1 192 ? -47.156 -1.484 27.299 1.00 79.69 192 ARG A C 1
ATOM 1527 O O . ARG A 1 192 ? -46.989 -1.507 28.508 1.00 79.69 192 ARG A O 1
ATOM 1534 N N . GLY A 1 193 ? -46.142 -1.349 26.439 1.00 81.50 193 GLY A N 1
ATOM 1535 C CA . GLY A 1 193 ? -44.734 -1.236 26.851 1.00 81.50 193 GLY A CA 1
ATOM 1536 C C . GLY A 1 193 ? -44.175 -2.436 27.636 1.00 81.50 193 GLY A C 1
ATOM 1537 O O . GLY A 1 193 ? -43.089 -2.333 28.194 1.00 81.50 193 GLY A O 1
ATOM 1538 N N . GLU A 1 194 ? -44.905 -3.549 27.708 1.00 87.06 194 GLU A N 1
ATOM 1539 C CA . GLU A 1 194 ? -44.497 -4.774 28.398 1.00 87.06 194 GLU A CA 1
ATOM 1540 C C . GLU A 1 194 ? -43.561 -5.602 27.507 1.00 87.06 194 GLU A C 1
ATOM 1542 O O . GLU A 1 194 ? -43.830 -5.785 26.316 1.00 87.06 194 GLU A O 1
ATOM 1547 N N . VAL A 1 195 ? -42.461 -6.097 28.080 1.00 88.12 195 VAL A N 1
ATOM 1548 C CA . VAL A 1 195 ? -41.473 -6.926 27.378 1.00 88.12 195 VAL A CA 1
ATOM 1549 C C . VAL A 1 195 ? -41.430 -8.302 28.026 1.00 88.12 195 VAL A C 1
ATOM 1551 O O . VAL A 1 195 ? -40.956 -8.456 29.150 1.00 88.12 195 VAL A O 1
ATOM 1554 N N . GLU A 1 196 ? -41.902 -9.309 27.300 1.00 90.75 196 GLU A N 1
ATOM 1555 C CA . GLU A 1 196 ? -41.812 -10.711 27.695 1.00 90.75 196 GLU A CA 1
ATOM 1556 C C . GLU A 1 196 ? -40.642 -11.370 26.962 1.00 90.75 196 GLU A C 1
ATOM 1558 O O . GLU A 1 196 ? -40.586 -11.414 25.731 1.00 90.75 196 GLU A O 1
ATOM 1563 N N . ILE A 1 197 ? -39.671 -11.846 27.731 1.00 93.00 197 ILE A N 1
ATOM 1564 C CA . ILE A 1 197 ? -38.540 -12.624 27.245 1.00 93.00 197 ILE A CA 1
ATOM 1565 C C . ILE A 1 197 ? -38.832 -14.073 27.614 1.00 93.00 197 ILE A C 1
ATOM 1567 O O . ILE A 1 197 ? -38.946 -14.379 28.797 1.00 93.00 197 ILE A O 1
ATOM 1571 N N . ASP A 1 198 ? -38.917 -14.964 26.627 1.00 93.19 198 ASP A N 1
ATOM 1572 C CA . ASP A 1 198 ? -39.129 -16.395 26.855 1.00 93.19 198 ASP A CA 1
ATOM 1573 C C . ASP A 1 198 ? -37.978 -17.229 26.284 1.00 93.19 198 ASP A C 1
ATOM 1575 O O . ASP A 1 198 ? -37.662 -17.163 25.094 1.00 93.19 198 ASP A O 1
ATOM 1579 N N . GLY A 1 199 ? -37.317 -18.003 27.148 1.00 91.88 199 GLY A N 1
ATOM 1580 C CA . GLY A 1 199 ? -36.317 -18.988 26.751 1.00 91.88 199 GLY A CA 1
ATOM 1581 C C . GLY A 1 199 ? -35.118 -18.409 25.996 1.00 91.88 199 GLY A C 1
ATOM 1582 O O . GLY A 1 199 ? -34.493 -19.129 25.214 1.00 91.88 199 GLY A O 1
ATOM 1583 N N . LEU A 1 200 ? -34.764 -17.137 26.220 1.00 91.88 200 LEU A N 1
ATOM 1584 C CA . LEU A 1 200 ? -33.753 -16.436 25.430 1.00 91.88 200 LEU A CA 1
ATOM 1585 C C . LEU A 1 200 ? -32.376 -17.097 25.563 1.00 91.88 200 LEU A C 1
ATOM 1587 O O . LEU A 1 200 ? -31.824 -17.266 26.658 1.00 91.88 200 LEU A O 1
ATOM 1591 N N . GLN A 1 201 ? -31.799 -17.437 24.413 1.00 93.50 201 GLN A N 1
ATOM 1592 C CA . GLN A 1 201 ? -30.489 -18.063 24.287 1.00 93.50 201 GLN A CA 1
ATOM 1593 C C . GLN A 1 201 ? -29.614 -17.242 23.349 1.00 93.50 201 GLN A C 1
ATOM 1595 O O . GLN A 1 201 ? -29.967 -17.018 22.195 1.00 93.50 201 GLN A O 1
ATOM 1600 N N . VAL A 1 202 ? -28.449 -16.814 23.833 1.00 92.19 202 VAL A N 1
ATOM 1601 C CA . VAL A 1 202 ? -27.542 -15.946 23.070 1.00 92.19 202 VAL A CA 1
ATOM 1602 C C . VAL A 1 202 ? -26.134 -16.523 23.082 1.00 92.19 202 VAL A C 1
ATOM 1604 O O . VAL A 1 202 ? -25.630 -16.967 24.118 1.00 92.19 202 VAL A O 1
ATOM 1607 N N . ARG A 1 203 ? -25.486 -16.495 21.915 1.00 93.81 203 ARG A N 1
ATOM 1608 C CA . ARG A 1 203 ? -24.066 -16.810 21.718 1.00 93.81 203 ARG A CA 1
ATOM 1609 C C . ARG A 1 203 ? -23.434 -15.770 20.801 1.00 93.81 203 ARG A C 1
ATOM 1611 O O . ARG A 1 203 ? -24.089 -15.288 19.885 1.00 93.81 203 ARG A O 1
ATOM 1618 N N . TYR A 1 204 ? -22.154 -15.481 21.014 1.00 90.31 204 TYR A N 1
ATOM 1619 C CA . TYR A 1 204 ? -21.408 -14.530 20.183 1.00 90.31 204 TYR A CA 1
ATOM 1620 C C . TYR A 1 204 ? -21.002 -15.098 18.818 1.00 90.31 204 TYR A C 1
ATOM 1622 O O . TYR A 1 204 ? -20.900 -14.355 17.849 1.00 90.31 204 TYR A O 1
ATOM 1630 N N . ALA A 1 205 ? -20.769 -16.409 18.726 1.00 91.50 205 ALA A N 1
ATOM 1631 C CA . ALA A 1 205 ? -20.458 -17.086 17.471 1.00 91.50 205 ALA A CA 1
ATOM 1632 C C . ALA A 1 205 ? -21.084 -18.489 17.450 1.00 91.50 205 ALA A C 1
ATOM 1634 O O . ALA A 1 205 ? -21.259 -19.080 18.519 1.00 91.50 205 ALA A O 1
ATOM 1635 N N . PRO A 1 206 ? -21.376 -19.069 16.269 1.00 89.75 206 PRO A N 1
ATOM 1636 C CA . PRO A 1 206 ? -22.056 -20.364 16.163 1.00 89.75 206 PRO A CA 1
ATOM 1637 C C . PRO A 1 206 ? -21.360 -21.499 16.925 1.00 89.75 206 PRO A C 1
ATOM 1639 O O . PRO A 1 206 ? -22.028 -22.337 17.529 1.00 89.75 206 PRO A O 1
ATOM 1642 N N . HIS A 1 207 ? -20.025 -21.486 16.930 1.00 93.06 207 HIS A N 1
ATOM 1643 C CA . HIS A 1 207 ? -19.168 -22.495 17.552 1.00 93.06 207 HIS A CA 1
ATOM 1644 C C . HIS A 1 207 ? -18.866 -22.237 19.039 1.00 93.06 207 HIS A C 1
ATOM 1646 O O . HIS A 1 207 ? -18.268 -23.091 19.690 1.00 93.06 207 HIS A O 1
ATOM 1652 N N . LEU A 1 208 ? -19.238 -21.073 19.580 1.00 94.12 208 LEU A N 1
ATOM 1653 C CA . LEU A 1 208 ? -19.007 -20.730 20.984 1.00 94.12 208 LEU A CA 1
ATOM 1654 C C . LEU A 1 208 ? -20.172 -21.203 21.868 1.00 94.12 208 LEU A C 1
ATOM 1656 O O . LEU A 1 208 ? -21.308 -21.315 21.393 1.00 94.12 208 LEU A O 1
ATOM 1660 N N . PRO A 1 209 ? -19.913 -21.477 23.161 1.00 94.00 209 PRO A N 1
ATOM 1661 C CA . PRO A 1 209 ? -20.962 -21.859 24.095 1.00 94.00 209 PRO A CA 1
ATOM 1662 C C . PRO A 1 209 ? -21.981 -20.730 24.294 1.00 94.00 209 PRO A C 1
ATOM 1664 O O . PRO A 1 209 ? -21.686 -19.547 24.112 1.00 94.00 209 PRO A O 1
ATOM 1667 N N . LEU A 1 210 ? -23.187 -21.113 24.716 1.00 92.31 210 LEU A N 1
ATOM 1668 C CA . LEU A 1 210 ? -24.236 -20.174 25.102 1.00 92.31 210 LEU A CA 1
ATOM 1669 C C . LEU A 1 210 ? -23.815 -19.367 26.337 1.00 92.31 210 LEU A C 1
ATOM 1671 O O . LEU A 1 210 ? -23.419 -19.940 27.362 1.00 92.31 210 LEU A O 1
ATOM 1675 N N . VAL A 1 211 ? -23.951 -18.045 26.226 1.00 92.38 211 VAL A N 1
ATOM 1676 C CA . VAL A 1 211 ? -23.712 -17.088 27.313 1.00 92.38 211 VAL A CA 1
ATOM 1677 C C . VAL A 1 211 ? -25.000 -16.886 28.100 1.00 92.38 211 VAL A C 1
ATOM 1679 O O . VAL A 1 211 ? -25.015 -17.106 29.307 1.00 92.38 211 VAL A O 1
ATOM 1682 N N . LEU A 1 212 ? -26.099 -16.569 27.408 1.00 88.56 212 LEU A N 1
ATOM 1683 C CA . LEU A 1 212 ? -27.439 -16.607 27.991 1.00 88.56 212 LEU A CA 1
ATOM 1684 C C . LEU A 1 212 ? -28.047 -17.985 27.744 1.00 88.56 212 LEU A C 1
ATOM 1686 O O . LEU A 1 212 ? -28.050 -18.477 26.613 1.00 88.56 212 LEU A O 1
ATOM 1690 N N . ARG A 1 213 ? -28.514 -18.622 28.819 1.00 89.00 213 ARG A N 1
ATOM 1691 C CA . ARG A 1 213 ? -28.932 -20.028 28.840 1.00 89.00 213 ARG A CA 1
ATOM 1692 C C . ARG A 1 213 ? -30.403 -20.161 29.234 1.00 89.00 213 ARG A C 1
ATOM 1694 O O . ARG A 1 213 ? -30.695 -20.664 30.311 1.00 89.00 213 ARG A O 1
ATOM 1701 N N . GLY A 1 214 ? -31.305 -19.718 28.361 1.00 89.44 214 GLY A N 1
ATOM 1702 C CA . GLY A 1 214 ? -32.747 -19.886 28.558 1.00 89.44 214 GLY A CA 1
ATOM 1703 C C . GLY A 1 214 ? -33.297 -18.932 29.612 1.00 89.44 214 GLY A C 1
ATOM 1704 O O . GLY A 1 214 ? -33.849 -19.368 30.615 1.00 89.44 214 GLY A O 1
ATOM 1705 N N . LEU A 1 215 ? -33.084 -17.633 29.406 1.00 88.88 215 LEU A N 1
ATOM 1706 C CA . LEU A 1 215 ? -33.606 -16.602 30.296 1.00 88.88 215 LEU A CA 1
ATOM 1707 C C . LEU A 1 215 ? -35.084 -16.355 29.976 1.00 88.88 215 LEU A C 1
ATOM 1709 O O . LEU A 1 215 ? -35.406 -16.025 28.836 1.00 88.88 215 LEU A O 1
ATOM 1713 N N . THR A 1 216 ? -35.945 -16.502 30.982 1.00 91.81 216 THR A N 1
ATOM 1714 C CA . THR A 1 216 ? -37.371 -16.166 30.902 1.00 91.81 216 THR A CA 1
ATOM 1715 C C . THR A 1 216 ? -37.681 -15.103 31.951 1.00 91.81 216 THR A C 1
ATOM 1717 O O . THR A 1 216 ? -37.438 -15.325 33.139 1.00 91.81 216 THR A O 1
ATOM 1720 N N . CYS A 1 217 ? -38.169 -13.938 31.529 1.00 89.75 217 CYS A N 1
ATOM 1721 C CA . CYS A 1 217 ? -38.621 -12.883 32.431 1.00 89.75 217 CYS A CA 1
ATOM 1722 C C . CYS A 1 217 ? -39.629 -11.947 31.759 1.00 89.75 217 CYS A C 1
ATOM 1724 O O . CYS A 1 217 ? -39.614 -11.757 30.545 1.00 89.75 217 CYS A O 1
ATOM 1726 N N . THR A 1 218 ? -40.467 -11.319 32.579 1.00 88.19 218 THR A N 1
ATOM 1727 C CA . THR A 1 218 ? -41.443 -10.319 32.142 1.00 88.19 218 THR A CA 1
ATOM 1728 C C . THR A 1 218 ? -41.070 -8.979 32.759 1.00 88.19 218 THR A C 1
ATOM 1730 O O . THR A 1 218 ? -40.934 -8.867 33.977 1.00 88.19 218 THR A O 1
ATOM 1733 N N . ILE A 1 219 ? -40.873 -7.970 31.917 1.00 85.06 219 ILE A N 1
ATOM 1734 C CA . ILE A 1 219 ? -40.596 -6.594 32.318 1.00 85.06 219 ILE A CA 1
ATOM 1735 C C . ILE A 1 219 ? -41.876 -5.796 32.086 1.00 85.06 219 ILE A C 1
ATOM 1737 O O . ILE A 1 219 ? -42.279 -5.563 30.946 1.00 85.06 219 ILE A O 1
ATOM 1741 N N . THR A 1 220 ? -42.520 -5.389 33.176 1.00 82.25 220 THR A N 1
ATOM 1742 C CA . THR A 1 220 ? -43.727 -4.561 33.142 1.00 82.25 220 THR A CA 1
ATOM 1743 C C . THR A 1 220 ? -43.381 -3.105 32.846 1.00 82.25 220 THR A C 1
ATOM 1745 O O . THR A 1 220 ? -42.345 -2.599 33.282 1.00 82.25 220 THR A O 1
ATOM 1748 N N . SER A 1 221 ? -44.263 -2.415 32.128 1.00 72.94 221 SER A N 1
ATOM 1749 C CA . SER A 1 221 ? -44.116 -0.987 31.853 1.00 72.94 221 SER A CA 1
ATOM 1750 C C . SER A 1 221 ? -44.237 -0.142 33.127 1.00 72.94 221 SER A C 1
ATOM 1752 O O . SER A 1 221 ? -45.053 -0.434 33.998 1.00 72.94 221 SER A O 1
ATOM 1754 N N . VAL A 1 222 ? -43.447 0.933 33.214 1.00 66.62 222 VAL A N 1
ATOM 1755 C CA . VAL A 1 222 ? -43.517 1.939 34.297 1.00 66.62 222 VAL A CA 1
ATOM 1756 C C . VAL A 1 222 ? -44.587 3.004 34.002 1.00 66.62 222 VAL A C 1
ATOM 1758 O O . VAL A 1 222 ? -44.844 3.860 34.839 1.00 66.62 222 VAL A O 1
ATOM 1761 N N . LEU A 1 223 ? -45.229 2.956 32.826 1.00 59.97 223 LEU A N 1
ATOM 1762 C CA . LEU A 1 223 ? -46.196 3.972 32.382 1.00 59.97 223 LEU A CA 1
ATOM 1763 C C . LEU A 1 223 ? -47.409 4.127 33.317 1.00 59.97 223 LEU A C 1
ATOM 1765 O O . LEU A 1 223 ? -47.976 5.212 33.347 1.00 59.97 223 LEU A O 1
ATOM 1769 N N . ASP A 1 224 ? -47.741 3.102 34.108 1.00 57.16 224 ASP A N 1
ATOM 1770 C CA . ASP A 1 224 ? -48.851 3.124 35.075 1.00 57.16 224 ASP A CA 1
ATOM 1771 C C . ASP A 1 224 ? -48.376 3.121 36.548 1.00 57.16 224 ASP A C 1
ATOM 1773 O O . ASP A 1 224 ? -49.161 2.868 37.465 1.00 57.16 224 ASP A O 1
ATOM 1777 N N . SER A 1 225 ? -47.082 3.353 36.814 1.00 63.06 225 SER A N 1
ATOM 1778 C CA . SER A 1 225 ? -46.549 3.364 38.183 1.00 63.06 225 SER A CA 1
ATOM 1779 C C . SER A 1 225 ? -46.636 4.762 38.799 1.00 63.06 225 SER A C 1
ATOM 1781 O O . SER A 1 225 ? -45.671 5.520 38.780 1.00 63.06 225 SER A O 1
ATOM 1783 N N . ASP A 1 226 ? -47.777 5.072 39.416 1.00 70.56 226 ASP A N 1
ATOM 1784 C CA . ASP A 1 226 ? -48.019 6.336 40.136 1.00 70.56 226 ASP A CA 1
ATOM 1785 C C . ASP A 1 226 ? -47.314 6.430 41.504 1.00 70.56 226 ASP A C 1
ATOM 1787 O O . ASP A 1 226 ? -47.458 7.427 42.209 1.00 70.56 226 ASP A O 1
ATOM 1791 N N . MET A 1 227 ? -46.559 5.405 41.912 1.00 78.19 227 MET A N 1
ATOM 1792 C CA . MET A 1 227 ? -45.941 5.307 43.239 1.00 78.19 227 MET A CA 1
ATOM 1793 C C . MET A 1 227 ? -44.427 5.513 43.175 1.00 78.19 227 MET A C 1
ATOM 1795 O O . MET A 1 227 ? -43.737 4.887 42.369 1.00 78.19 227 MET A O 1
ATOM 1799 N N . VAL A 1 228 ? -43.902 6.339 44.078 1.00 77.94 228 VAL A N 1
ATOM 1800 C CA . VAL A 1 228 ? -42.470 6.601 44.250 1.00 77.94 228 VAL A CA 1
ATOM 1801 C C . VAL A 1 228 ? -41.988 5.919 45.525 1.00 77.94 228 VAL A C 1
ATOM 1803 O O . VAL A 1 228 ? -42.583 6.083 46.585 1.00 77.94 228 VAL A O 1
ATOM 1806 N N . LEU A 1 229 ? -40.895 5.158 45.419 1.00 82.06 229 LEU A N 1
ATOM 1807 C CA . LEU A 1 229 ? -40.193 4.539 46.545 1.00 82.06 229 LEU A CA 1
ATOM 1808 C C . LEU A 1 229 ? -38.846 5.238 46.749 1.00 82.06 229 LEU A C 1
ATOM 1810 O O . LEU A 1 229 ? -37.963 5.132 45.897 1.00 82.06 229 LEU A O 1
ATOM 1814 N N . LEU A 1 230 ? -38.673 5.911 47.884 1.00 80.50 230 LEU A N 1
ATOM 1815 C CA . LEU A 1 230 ? -37.407 6.501 48.299 1.00 80.50 230 LEU A CA 1
ATOM 1816 C C . LEU A 1 230 ? -36.650 5.526 49.210 1.00 80.50 230 LEU A C 1
ATOM 1818 O O . LEU A 1 230 ? -37.171 5.065 50.229 1.00 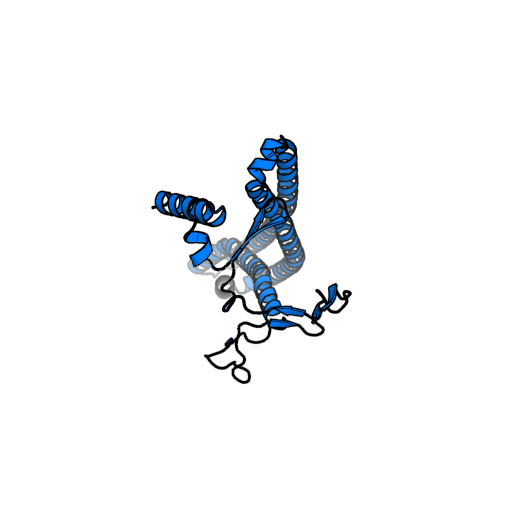80.50 230 LEU A O 1
ATOM 1822 N N . LEU A 1 231 ? -35.409 5.213 48.840 1.00 80.25 231 LEU A N 1
ATOM 1823 C CA . LEU A 1 231 ? -34.514 4.345 49.603 1.00 80.25 231 LEU A CA 1
ATOM 1824 C C . LEU A 1 231 ? -33.350 5.165 50.160 1.00 80.25 231 LEU A C 1
ATOM 1826 O O . LEU A 1 231 ? -32.644 5.825 49.398 1.00 80.25 231 LEU A O 1
ATOM 1830 N N . SER A 1 232 ? -33.088 5.036 51.458 1.00 78.75 232 SER A N 1
ATOM 1831 C CA . SER A 1 232 ? -31.927 5.636 52.118 1.00 78.75 232 SER A CA 1
ATOM 1832 C C . SER A 1 232 ? -31.210 4.606 52.975 1.00 78.75 232 SER A C 1
ATOM 1834 O O . SER A 1 232 ? -31.821 3.807 53.685 1.00 78.75 232 SER A O 1
ATOM 1836 N N . HIS A 1 233 ? -29.885 4.547 52.822 1.00 83.19 233 HIS A N 1
ATOM 1837 C CA . HIS A 1 233 ? -29.016 3.558 53.472 1.00 83.19 233 HIS A CA 1
ATOM 1838 C C . HIS A 1 233 ? -29.490 2.095 53.332 1.00 83.19 233 HIS A C 1
ATOM 1840 O O . HIS A 1 233 ? -29.282 1.270 54.220 1.00 83.19 233 HIS A O 1
ATOM 1846 N N . GLY A 1 234 ? -30.119 1.759 52.200 1.00 77.31 234 GLY A N 1
ATOM 1847 C CA . GLY A 1 234 ? -30.608 0.406 51.919 1.00 77.31 234 GLY A CA 1
ATOM 1848 C C . GLY A 1 234 ? -31.917 0.029 52.622 1.00 77.31 234 GLY A C 1
ATOM 1849 O O . GLY A 1 234 ? -32.294 -1.138 52.577 1.00 77.31 234 GLY A O 1
ATOM 1850 N N . SER A 1 235 ? -32.612 0.986 53.248 1.00 78.69 235 SER A N 1
ATOM 1851 C CA . SER A 1 235 ? -33.958 0.819 53.815 1.00 78.69 235 SER A CA 1
ATOM 1852 C C . SER A 1 235 ? -34.964 1.740 53.120 1.00 78.69 235 SER A C 1
ATOM 1854 O O . SER A 1 235 ? -34.585 2.772 52.569 1.00 78.69 235 SER A O 1
ATOM 1856 N N . ILE A 1 236 ? -36.245 1.358 53.130 1.00 83.88 236 ILE A N 1
ATOM 1857 C CA . ILE A 1 236 ? -37.342 2.185 52.604 1.00 83.88 236 ILE A CA 1
ATOM 1858 C C . ILE A 1 236 ? -37.569 3.350 53.563 1.00 83.88 236 ILE A C 1
ATOM 1860 O O . ILE A 1 236 ? -37.881 3.125 54.730 1.00 83.88 236 ILE A O 1
ATOM 1864 N N . GLU A 1 237 ? -37.395 4.568 53.062 1.00 84.44 237 GLU A N 1
ATOM 1865 C CA . GLU A 1 237 ? -37.600 5.803 53.820 1.00 84.44 237 GLU A CA 1
ATOM 1866 C C . GLU A 1 237 ? -38.994 6.380 53.552 1.00 84.44 237 GLU A C 1
ATOM 1868 O O . GLU A 1 237 ? -39.722 6.686 54.492 1.00 84.44 237 GLU A O 1
ATOM 1873 N N . GLU A 1 238 ? -39.408 6.450 52.282 1.00 85.94 238 GLU A N 1
ATOM 1874 C CA . GLU A 1 238 ? -40.709 6.996 51.879 1.00 85.94 238 GLU A CA 1
ATOM 1875 C C . GLU A 1 238 ? -41.319 6.158 50.747 1.00 85.94 238 GLU A C 1
ATOM 1877 O O . GLU A 1 238 ? -40.609 5.663 49.870 1.00 85.94 238 GLU A O 1
ATOM 1882 N N . TYR A 1 239 ? -42.640 5.970 50.766 1.00 86.06 239 TYR A N 1
ATOM 1883 C CA . TYR A 1 239 ? -43.367 5.252 49.718 1.00 86.06 239 TYR A CA 1
ATOM 1884 C C . TYR A 1 239 ? -44.787 5.800 49.566 1.00 86.06 239 TYR A C 1
ATOM 1886 O O . TYR A 1 239 ? -45.664 5.458 50.358 1.00 86.06 239 TYR A O 1
ATOM 1894 N N . ASP A 1 240 ? -45.019 6.652 48.569 1.00 83.88 240 ASP A N 1
ATOM 1895 C CA . ASP A 1 240 ? -46.357 7.147 48.214 1.00 83.88 240 ASP A CA 1
ATOM 1896 C C . ASP A 1 240 ? -46.348 7.747 46.791 1.00 83.88 240 ASP A C 1
ATOM 1898 O O . ASP A 1 240 ? -45.334 7.751 46.091 1.00 83.88 240 ASP A O 1
ATOM 1902 N N . THR A 1 241 ? -47.493 8.253 46.348 1.00 84.38 241 THR A N 1
ATOM 1903 C CA . THR A 1 241 ? -47.644 9.049 45.129 1.00 84.38 241 THR A CA 1
ATOM 1904 C C . THR A 1 241 ? -46.852 10.365 45.203 1.00 84.38 241 THR A C 1
ATOM 1906 O O . THR A 1 241 ? -46.810 10.992 46.267 1.00 84.38 241 THR A O 1
ATOM 1909 N N . PRO A 1 242 ? -46.276 10.857 44.085 1.00 82.69 242 PRO A N 1
ATOM 1910 C CA . PRO A 1 242 ? -45.492 12.094 44.066 1.00 82.69 242 PRO A CA 1
ATOM 1911 C C . PRO A 1 242 ? -46.225 13.296 44.670 1.00 82.69 242 PRO A C 1
ATOM 1913 O O . PRO A 1 242 ? -45.614 14.091 45.374 1.00 82.69 242 PRO A O 1
ATOM 1916 N N . ALA A 1 243 ? -47.535 13.420 44.425 1.00 83.69 243 ALA A N 1
ATOM 1917 C CA . ALA A 1 243 ? -48.343 14.517 44.954 1.00 83.69 243 ALA A CA 1
ATOM 1918 C C . ALA A 1 243 ? -48.370 14.519 46.492 1.00 83.69 243 ALA A C 1
ATOM 1920 O O . ALA A 1 243 ? -48.125 15.550 47.106 1.00 83.69 243 ALA A O 1
ATOM 1921 N N . ARG A 1 244 ? -48.578 13.351 47.115 1.00 82.19 244 ARG A N 1
ATOM 1922 C CA . ARG A 1 244 ? -48.581 13.222 48.580 1.00 82.19 244 ARG A CA 1
ATOM 1923 C C . ARG A 1 244 ? -47.204 13.399 49.203 1.00 82.19 244 ARG A C 1
ATOM 1925 O O . ARG A 1 244 ? -47.108 13.930 50.304 1.00 82.19 244 ARG A O 1
ATOM 1932 N N . LEU A 1 245 ? -46.149 12.959 48.518 1.00 84.25 245 LEU A N 1
ATOM 1933 C CA . LEU A 1 245 ? -44.779 13.162 48.992 1.00 84.25 245 LEU A CA 1
ATOM 1934 C C . LEU A 1 245 ? -44.360 14.639 48.911 1.00 84.25 245 LEU A C 1
ATOM 1936 O O . LEU A 1 245 ? -43.603 15.101 49.757 1.00 84.25 245 LEU A O 1
ATOM 1940 N N . LEU A 1 246 ? -44.886 15.397 47.942 1.00 84.62 246 LEU A N 1
ATOM 1941 C CA . LEU A 1 246 ? -44.634 16.836 47.805 1.00 84.62 246 LEU A CA 1
ATOM 1942 C C . LEU A 1 246 ? -45.475 17.709 48.745 1.00 84.62 246 LEU A C 1
ATOM 1944 O O . LEU A 1 246 ? -45.035 18.805 49.080 1.00 84.62 246 LEU A O 1
ATOM 1948 N N . ASP A 1 247 ? -46.641 17.239 49.202 1.00 85.94 247 ASP A N 1
ATOM 1949 C CA . ASP A 1 247 ? -47.460 17.959 50.193 1.00 85.94 247 ASP A CA 1
ATOM 1950 C C . ASP A 1 247 ? -46.708 18.179 51.519 1.00 85.94 247 ASP A C 1
ATOM 1952 O O . ASP A 1 247 ? -46.991 19.125 52.259 1.00 85.94 247 ASP A O 1
ATOM 1956 N N . ASN A 1 248 ? -45.742 17.312 51.836 1.00 83.12 248 ASN A N 1
ATOM 1957 C CA . ASN A 1 248 ? -44.883 17.462 52.999 1.00 83.12 248 ASN A CA 1
ATOM 1958 C C . ASN A 1 248 ? -43.534 18.082 52.603 1.00 83.12 248 ASN A C 1
ATOM 1960 O O . ASN A 1 248 ? -42.613 17.368 52.221 1.00 83.12 248 ASN A O 1
ATOM 1964 N N . GLU A 1 249 ? -43.367 19.394 52.787 1.00 78.69 249 GLU A N 1
ATOM 1965 C CA . GLU A 1 249 ? -42.108 20.098 52.464 1.00 78.69 249 GLU A CA 1
ATOM 1966 C C . GLU A 1 249 ? -40.879 19.587 53.243 1.00 78.69 249 GLU A C 1
ATOM 1968 O O . GLU A 1 249 ? -39.743 19.840 52.847 1.00 78.69 249 GLU A O 1
ATOM 1973 N N . SER A 1 250 ? -41.080 18.849 54.341 1.00 79.31 250 SER A N 1
ATOM 1974 C CA . SER A 1 250 ? -39.987 18.220 55.096 1.00 79.31 250 SER A CA 1
ATOM 1975 C C . SER A 1 250 ? -39.586 16.832 54.584 1.00 79.31 250 SER A C 1
ATOM 1977 O O . SER A 1 250 ? -38.591 16.290 55.061 1.00 79.31 250 SER A O 1
ATOM 1979 N N . SER A 1 251 ? -40.327 16.275 53.620 1.00 84.88 251 SER A N 1
ATOM 1980 C CA . SER A 1 251 ? -40.052 14.978 52.998 1.00 84.88 251 SER A CA 1
ATOM 1981 C C . SER A 1 251 ? -38.702 14.972 52.282 1.00 84.88 251 SER A C 1
ATOM 1983 O O . SER A 1 251 ? -38.319 15.942 51.618 1.00 84.88 251 SER A O 1
ATOM 1985 N N . SER A 1 252 ? -37.998 13.849 52.378 1.00 83.94 252 SER A N 1
ATOM 1986 C CA . SER A 1 252 ? -36.726 13.628 51.690 1.00 83.94 252 SER A CA 1
ATOM 1987 C C . SER A 1 252 ? -36.908 13.685 50.164 1.00 83.94 252 SER A C 1
ATOM 1989 O O . SER A 1 252 ? -36.060 14.238 49.457 1.00 83.94 252 SER A O 1
ATOM 1991 N N . PHE A 1 253 ? -38.050 13.217 49.640 1.00 85.75 253 PHE A N 1
ATOM 1992 C CA . PHE A 1 253 ? -38.416 13.382 48.232 1.00 85.75 253 PHE A CA 1
ATOM 1993 C C . PHE A 1 253 ? -38.611 14.855 47.831 1.00 85.75 253 PHE A C 1
ATOM 1995 O O . PHE A 1 253 ? -38.080 15.284 46.805 1.00 85.75 253 PHE A O 1
ATOM 2002 N N . ALA A 1 254 ? -39.317 15.656 48.638 1.00 84.88 254 ALA A N 1
ATOM 2003 C CA . ALA A 1 254 ? -39.542 17.077 48.351 1.00 84.88 254 ALA A CA 1
ATOM 2004 C C . ALA A 1 254 ? -38.231 17.886 48.327 1.00 84.88 254 ALA A C 1
ATOM 2006 O O . ALA A 1 254 ? -38.031 18.723 47.443 1.00 84.88 254 ALA A O 1
ATOM 2007 N N . GLN A 1 255 ? -37.303 17.580 49.239 1.00 85.94 255 GLN A N 1
ATOM 2008 C CA . GLN A 1 255 ? -35.972 18.196 49.278 1.00 85.94 255 GLN A CA 1
ATOM 2009 C C . GLN A 1 255 ? -35.140 17.858 48.032 1.00 85.94 255 GLN A C 1
ATOM 2011 O O . GLN A 1 255 ? -34.534 18.750 47.437 1.00 85.94 255 GLN A O 1
ATOM 2016 N N . LEU A 1 256 ? -35.159 16.596 47.587 1.00 84.56 256 LEU A N 1
ATOM 2017 C CA . LEU A 1 256 ? -34.486 16.163 46.356 1.00 84.56 256 LEU A CA 1
ATOM 2018 C C . LEU A 1 256 ? -35.025 16.883 45.115 1.00 84.56 256 LEU A C 1
ATOM 2020 O O . LEU A 1 256 ? -34.251 17.308 44.255 1.00 84.56 256 LEU A O 1
ATOM 2024 N N . VAL A 1 257 ? -36.349 17.033 45.019 1.00 86.25 257 VAL A N 1
ATOM 2025 C CA . VAL A 1 257 ? -36.991 17.755 43.912 1.00 86.25 257 VAL A CA 1
ATOM 2026 C C . VAL A 1 257 ? -36.619 19.240 43.938 1.00 86.25 257 VAL A C 1
ATOM 2028 O O . VAL A 1 257 ? -36.331 19.810 42.883 1.00 86.25 257 VAL A O 1
ATOM 2031 N N . ALA A 1 258 ? -36.572 19.863 45.119 1.00 85.06 258 ALA A N 1
ATOM 2032 C CA . ALA A 1 258 ? -36.146 21.252 45.274 1.00 85.06 258 ALA A CA 1
ATOM 2033 C C . ALA A 1 258 ? -34.684 21.457 44.836 1.00 85.06 258 ALA A C 1
ATOM 2035 O O . ALA A 1 258 ? -34.421 22.342 44.020 1.00 85.06 258 ALA A O 1
ATOM 2036 N N . GLU A 1 259 ? -33.758 20.596 45.277 1.00 86.69 259 GLU A N 1
ATOM 2037 C CA . GLU A 1 259 ? -32.337 20.657 44.893 1.00 86.69 259 GLU A CA 1
ATOM 2038 C C . GLU A 1 259 ? -32.151 20.518 43.372 1.00 86.69 259 GLU A C 1
ATOM 2040 O O . GLU A 1 259 ? -31.416 21.288 42.745 1.00 86.69 259 GLU A O 1
ATOM 2045 N N . TYR A 1 260 ? -32.846 19.562 42.746 1.00 82.06 260 TYR A N 1
ATOM 2046 C CA . TYR A 1 260 ? -32.795 19.385 41.292 1.00 82.06 260 TYR A CA 1
ATOM 2047 C C . TYR A 1 260 ? -33.394 20.574 40.533 1.00 82.06 260 TYR A C 1
ATOM 2049 O O . TYR A 1 260 ? -32.857 20.981 39.500 1.00 82.06 260 TYR A O 1
ATOM 2057 N N . SER A 1 261 ? -34.490 21.146 41.037 1.00 82.81 261 SER A N 1
ATOM 2058 C CA . SER A 1 261 ? -35.131 22.316 40.436 1.00 82.81 261 SER A CA 1
ATOM 2059 C C . SER A 1 261 ? -34.220 23.545 40.494 1.00 82.81 261 SER A C 1
ATOM 2061 O O . SER A 1 261 ? -34.103 24.256 39.494 1.00 82.81 261 SER A O 1
ATOM 2063 N N . GLU A 1 262 ? -33.506 23.762 41.603 1.00 83.62 262 GLU A N 1
ATOM 2064 C CA . GLU A 1 262 ? -32.504 24.831 41.714 1.00 83.62 262 GLU A CA 1
ATOM 2065 C C . GLU A 1 262 ? -31.332 24.625 40.748 1.00 83.62 262 GLU A C 1
ATOM 2067 O O . GLU A 1 262 ? -31.036 25.523 39.959 1.00 83.62 262 GLU A O 1
ATOM 2072 N N . ARG A 1 263 ? -30.748 23.420 40.691 1.00 79.06 263 ARG A N 1
ATOM 2073 C CA . ARG A 1 263 ? -29.662 23.110 39.741 1.00 79.06 263 ARG A CA 1
ATOM 2074 C C . ARG A 1 263 ? -30.060 23.293 38.279 1.00 79.06 263 ARG A C 1
ATOM 2076 O O . ARG A 1 263 ? -29.244 23.728 37.470 1.00 79.06 263 ARG A O 1
ATOM 2083 N N . SER A 1 264 ? -31.306 22.972 37.927 1.00 74.75 264 SER A N 1
ATOM 2084 C CA . SER A 1 264 ? -31.802 23.158 36.559 1.00 74.75 264 SER A CA 1
ATOM 2085 C C . SER A 1 264 ? -31.931 24.636 36.169 1.00 74.75 264 SER A C 1
ATOM 2087 O O . SER A 1 264 ? -31.744 24.981 35.003 1.00 74.75 264 SER A O 1
ATOM 2089 N N . LYS A 1 265 ? -32.209 25.518 37.140 1.00 72.06 265 LYS A N 1
ATOM 2090 C CA . LYS A 1 265 ? -32.3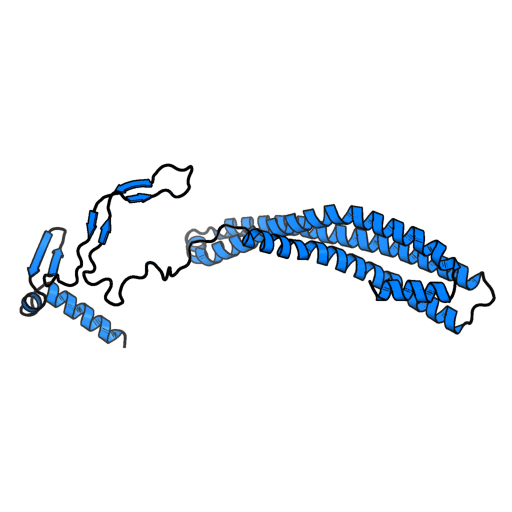07 26.969 36.929 1.00 72.06 265 LYS A CA 1
ATOM 2091 C C . LYS A 1 265 ? -30.938 27.639 36.847 1.00 72.06 265 LYS A C 1
ATOM 2093 O O . LYS A 1 265 ? -30.820 28.646 36.168 1.00 72.06 265 LYS A O 1
ATOM 2098 N N . GLU A 1 266 ? -29.915 27.082 37.491 1.00 67.44 266 GLU A N 1
ATOM 2099 C CA . GLU A 1 266 ? -28.532 27.581 37.410 1.00 67.44 266 GLU A CA 1
ATOM 2100 C C . GLU A 1 266 ? -27.841 27.277 36.067 1.00 67.44 266 GLU A C 1
ATOM 2102 O O . GLU A 1 266 ? -26.806 27.864 35.756 1.00 67.44 266 GLU A O 1
ATOM 2107 N N . GLN A 1 267 ? -28.392 26.364 35.260 1.00 55.12 267 GLN A N 1
ATOM 2108 C CA . GLN A 1 267 ? -27.846 25.980 33.952 1.00 55.12 267 GLN A CA 1
ATOM 2109 C C . GLN A 1 267 ? -28.380 26.808 32.765 1.00 55.12 267 GLN A C 1
ATOM 2111 O O . GLN A 1 267 ? -28.000 26.519 31.627 1.00 55.12 267 GLN A O 1
ATOM 2116 N N . TYR A 1 268 ? -29.192 27.844 33.014 1.00 44.09 268 TYR A N 1
ATOM 2117 C CA . TYR A 1 268 ? -29.685 28.795 32.007 1.00 44.09 268 TYR A CA 1
ATOM 2118 C C . TYR A 1 268 ? -29.356 30.249 32.350 1.00 44.09 268 TYR A C 1
ATOM 2120 O O . TYR A 1 268 ? -29.484 30.632 33.532 1.00 44.09 268 TYR A O 1
#

Foldseek 3Di:
DVLLVVLVVLLCVQPVVLVVLVVVLVVVLVVVLVVLLVVLLVLVVQLVVLVVVLVVLVVCCVVCVVVCVVVVVVVVSVVVNVVSVVSNVVSVVVSVVSLVVSLVVNLVSLVVSLVVSVVVLVVDPDGDPVSSVVNNVSSVCSSVVSSVVSVVVSVVVNVCVVVVVVVVVVPDDDDDDPDDPVPDDDPCPPVFPKDWDFQDWDDPDPPDDTPDGTDTDIDGDCPPVQWDFDDDPNHTDDIGGPVVQCVDCPHPSNVVVVVVVVVVVVVD

Sequence (268 aa):
MIQLLGIIIVMSQVAWQVLIVFIPVIAISIWIQQYYIPAARELSRLVGVCKAPVIQHFAETISGTITIRSFDQQPRFKETSMKLTDAYSRPKFHTAGATEWLCFRLDFFSSITFAFSLFFLISFPGIDPSLAGLAVTYGLNLNMIQASVIWNMCNLENKIISVERILQYISVPSEPPLVIEESRPDPSWPARGEVEIDGLQVRYAPHLPLVLRGLTCTITSVLDSDMVLLLSHGSIEEYDTPARLLDNESSSFAQLVAEYSERSKEQY

InterPro domains:
  IPR011527 ABC transporter type 1, transmembrane domain [PF00664] (2-124)
  IPR011527 ABC transporter type 1, transmembrane domain [PS50929] (1-158)
  IPR036640 ABC transporter type 1, transmembrane domain superfamily [G3DSA:1.20.1560.10] (1-176)
  IPR036640 ABC transporter type 1, transmembrane domain superfamily [SSF90123] (2-177)
  IPR044726 ABC transporter C family, six-transmembrane helical domain 2 [cd18580] (1-170)
  IPR050173 ATP-binding cassette transporter C-like [PTHR24223] (2-220)

Mean predicted aligned error: 12.85 Å

pLDDT: mean 86.02, std 7.62, range [44.09, 98.0]

Solvent-accessible surface area (backbone atoms only — not comparable to full-atom values): 15433 Å² total; per-residue (Å²): 98,70,68,60,53,50,47,53,52,53,42,39,72,76,39,61,72,50,48,71,55,47,54,60,51,52,53,52,49,52,52,53,47,64,62,44,51,62,56,51,51,54,36,52,51,49,34,54,61,36,45,50,59,45,56,49,52,51,52,53,46,63,79,38,43,67,62,36,60,75,68,69,41,57,67,62,54,50,52,50,52,50,53,39,49,51,60,27,46,53,44,45,50,51,47,50,52,55,50,51,53,51,46,54,53,51,45,52,54,39,50,51,48,39,53,52,44,51,51,52,63,69,71,48,87,87,70,55,71,68,57,52,52,50,45,52,56,50,44,68,48,43,39,63,52,50,49,51,42,54,51,52,50,57,50,49,62,61,52,47,53,57,54,54,52,52,56,53,59,71,70,51,87,74,77,79,72,96,70,55,82,92,74,59,74,58,89,69,60,76,75,70,61,59,47,76,43,72,58,42,67,42,56,95,44,95,90,50,73,68,74,40,80,50,47,64,53,75,46,76,46,68,89,80,59,68,63,45,77,42,71,53,97,92,40,84,72,45,76,45,37,63,70,68,42,50,72,37,74,86,32,71,66,29,48,53,54,50,55,51,54,52,57,61,56,73,76,107

Secondary structure (DSSP, 8-state):
-HHHHHHHHHHHHH-TTHHHHHHHHHHHHHHHHHHHHHHHHHHHHHHHHHHHHHHHHHHHHHHTHHHHHHTT-HHHHHHHHHHHHHHHHHHHHHHHHHHHHHHHHHHHHHHHHHHHHHHHHHHSTT--HHHHHHHHHHHHHHHHHHHHHHHHHHHHHHHHHHHHHHHHHHTSPPPPPS--GGGPPPTT-SSS--EEEEEEEE-SSTTSPPSEEEEEEEE--STT---EEEEETTEEEEEE-HHHHHH-TTSHHHHHHHHHHHHHHHT-